Protein AF-0000000083530376 (afdb_homodimer)

Secondary structure (DSSP, 8-state):
----------TTSSPPEEPPPSB-GGG-B-S-HHHHHHHHHHHHHHTT-EEEEEETTEEEEEES-TTTT--EEEEEEEEEETTTTEEEEEEEEEES-HHHHHHHHHHHHHH---/----------TTSSPPEEPPPSB-GGG-BSS-HHHHHHHHHHHHHHTT-EEEEEETTEEEEEES-TTTT--EEEEEEEEEETTTTEEEEEEEEEES-HHHHHHHHHHHHHH---

Sequence (228 aa):
RSNLSGEKDENRDGKPRSLRFTWSMKTTSSMEPNEMMKEIGKVLDANNCEHEGRERYMLFCMHGDPTKDNLVQWEMEVCKLPRLSLNGVRFKRISGTSIAFKNIASKIANELKLRSNLSGEKDENRDGKPRSLRFTWSMKTTSSMEPNEMMKEIGKVLDANNCEHEGRERYMLFCMHGDPTKDNLVQWEMEVCKLPRLSLNGVRFKRISGTSIAFKNIASKIANELKL

Nearest PDB structures (foldseek):
  3ose-assembly1_A  TM=8.953E-01  e=1.964E-14  Homo sapiens
  6c9d-assembly2_B  TM=8.284E-01  e=8.108E-14  Homo sapiens
  6c9d-assembly1_A  TM=8.089E-01  e=1.464E-13  Homo sapiens
  1ul7-assembly1_A  TM=8.564E-01  e=3.766E-13  Mus musculus
  8bik-assembly2_D  TM=7.189E-01  e=4.818E-05  Homo sapiens

Structure (mmCIF, N/CA/C/O backbone):
data_AF-0000000083530376-model_v1
#
loop_
_entity.id
_entity.type
_entity.pdbx_description
1 polymer 'non-specific serine/threonine protein kinase'
#
loop_
_atom_site.group_PDB
_atom_site.id
_atom_site.type_symbol
_atom_site.label_atom_id
_atom_site.label_alt_id
_atom_site.label_comp_id
_atom_site.label_asym_id
_atom_site.label_entity_id
_atom_site.label_seq_id
_atom_site.pdbx_PDB_ins_code
_atom_site.Cartn_x
_atom_site.Cartn_y
_atom_site.Cartn_z
_atom_site.occupancy
_atom_site.B_iso_or_equiv
_atom_site.auth_seq_id
_atom_site.auth_comp_id
_atom_site.auth_asym_id
_atom_site.auth_atom_id
_atom_site.pdbx_PDB_model_num
ATOM 1 N N . ARG A 1 1 ? -4.965 23.062 -26.203 1 22.59 1 ARG A N 1
ATOM 2 C CA . ARG A 1 1 ? -5.551 23.281 -24.891 1 22.59 1 ARG A CA 1
ATOM 3 C C . ARG A 1 1 ? -5.902 21.953 -24.219 1 22.59 1 ARG A C 1
ATOM 5 O O . ARG A 1 1 ? -7.008 21.438 -24.391 1 22.59 1 ARG A O 1
ATOM 12 N N . SER A 1 2 ? -5.125 20.891 -24.297 1 29.95 2 SER A N 1
ATOM 13 C CA . SER A 1 2 ? -5.215 19.438 -24.234 1 29.95 2 SER A CA 1
ATOM 14 C C . SER A 1 2 ? -5.66 18.969 -22.859 1 29.95 2 SER A C 1
ATOM 16 O O . SER A 1 2 ? -5.102 19.391 -21.844 1 29.95 2 SER A O 1
ATOM 18 N N . ASN A 1 3 ? -6.992 18.609 -22.656 1 29.73 3 ASN A N 1
ATOM 19 C CA . ASN A 1 3 ? -7.914 18.188 -21.609 1 29.73 3 ASN A CA 1
ATOM 20 C C . ASN A 1 3 ? -7.391 16.969 -20.859 1 29.73 3 ASN A C 1
ATOM 22 O O . ASN A 1 3 ? -7.543 15.836 -21.328 1 29.73 3 ASN A O 1
ATOM 26 N N . LEU A 1 4 ? -6.133 16.875 -20.609 1 33 4 LEU A N 1
ATOM 27 C CA . LEU A 1 4 ? -5.625 15.719 -19.875 1 33 4 LEU A CA 1
ATOM 28 C C . LEU A 1 4 ? -6.523 15.391 -18.688 1 33 4 LEU A C 1
ATOM 30 O O . LEU A 1 4 ? -6.633 16.188 -17.75 1 33 4 LEU A O 1
ATOM 34 N N . SER A 1 5 ? -7.812 14.844 -18.938 1 34.16 5 SER A N 1
ATOM 35 C CA . SER A 1 5 ? -8.969 14.359 -18.188 1 34.16 5 SER A CA 1
ATOM 36 C C . SER A 1 5 ? -8.531 13.453 -17.031 1 34.16 5 SER A C 1
ATOM 38 O O . SER A 1 5 ? -8.203 12.281 -17.25 1 34.16 5 SER A O 1
ATOM 40 N N . GLY A 1 6 ? -7.562 13.773 -16.297 1 35.75 6 GLY A N 1
ATOM 41 C CA . GLY A 1 6 ? -7.273 12.984 -15.117 1 35.75 6 GLY A CA 1
ATOM 42 C C . GLY A 1 6 ? -8.523 12.523 -14.391 1 35.75 6 GLY A C 1
ATOM 43 O O . GLY A 1 6 ? -9.57 13.172 -14.484 1 35.75 6 GLY A O 1
ATOM 44 N N . GLU A 1 7 ? -8.805 11.188 -14.203 1 37.44 7 GLU A N 1
ATOM 45 C CA . GLU A 1 7 ? -9.922 10.602 -13.461 1 37.44 7 GLU A CA 1
ATOM 46 C C . GLU A 1 7 ? -10.328 11.484 -12.289 1 37.44 7 GLU A C 1
ATOM 48 O O . GLU A 1 7 ? -9.578 11.625 -11.32 1 37.44 7 GLU A O 1
ATOM 53 N N . LYS A 1 8 ? -10.875 12.617 -12.469 1 41.56 8 LYS A N 1
ATOM 54 C CA . LYS A 1 8 ? -11.648 13.367 -11.492 1 41.56 8 LYS A CA 1
ATOM 55 C C . LYS A 1 8 ? -12.445 12.43 -10.586 1 41.56 8 LYS A C 1
ATOM 57 O O . LYS A 1 8 ? -13.359 11.742 -11.039 1 41.56 8 LYS A O 1
ATOM 62 N N . ASP A 1 9 ? -11.805 11.734 -9.586 1 44.25 9 ASP A N 1
ATOM 63 C CA . ASP A 1 9 ? -12.602 11.078 -8.547 1 44.25 9 ASP A CA 1
ATOM 64 C C . ASP A 1 9 ? -13.836 11.891 -8.203 1 44.25 9 ASP A C 1
ATOM 66 O O . ASP A 1 9 ? -13.734 12.984 -7.629 1 44.25 9 ASP A O 1
ATOM 70 N N . GLU A 1 10 ? -14.773 12.023 -9.008 1 46.72 10 GLU A N 1
ATOM 71 C CA . GLU A 1 10 ? -16.141 12.516 -8.875 1 46.72 10 GLU A CA 1
ATOM 72 C C . GLU A 1 10 ? -16.703 12.234 -7.488 1 46.72 10 GLU A C 1
ATOM 74 O O . GLU A 1 10 ? -17.906 12.344 -7.27 1 46.72 10 GLU A O 1
ATOM 79 N N . ASN A 1 11 ? -16.031 11.539 -6.523 1 49.66 11 ASN A N 1
ATOM 80 C CA . ASN A 1 11 ? -16.828 11.078 -5.387 1 49.66 11 ASN A CA 1
ATOM 81 C C . ASN A 1 11 ? -17.219 12.242 -4.473 1 49.66 11 ASN A C 1
ATOM 83 O O . ASN A 1 11 ? -16.625 12.422 -3.406 1 49.66 11 ASN A O 1
ATOM 87 N N . ARG A 1 12 ? -17.609 13.438 -4.945 1 54.81 12 ARG A N 1
ATOM 88 C CA . ARG A 1 12 ? -18.062 14.547 -4.105 1 54.81 12 ARG A CA 1
ATOM 89 C C . ARG A 1 12 ? -18.953 14.047 -2.971 1 54.81 12 ARG A C 1
ATOM 91 O O . ARG A 1 12 ? -18.781 14.469 -1.823 1 54.81 12 ARG A O 1
ATOM 98 N N . ASP A 1 13 ? -20.031 13.398 -3.303 1 61.62 13 ASP A N 1
ATOM 99 C CA . ASP A 1 13 ? -21.094 13.156 -2.322 1 61.62 13 ASP A CA 1
ATOM 100 C C . ASP A 1 13 ? -21.016 11.734 -1.773 1 61.62 13 ASP A C 1
ATOM 102 O O . ASP A 1 13 ? -21.938 11.273 -1.094 1 61.62 13 ASP A O 1
ATOM 106 N N . GLY A 1 14 ? -19.938 10.961 -2.145 1 74.75 14 GLY A N 1
ATOM 107 C CA . GLY A 1 14 ? -20.031 9.516 -2.027 1 74.75 14 GLY A CA 1
ATOM 108 C C . GLY A 1 14 ? -19.062 8.945 -1.011 1 74.75 14 GLY A C 1
ATOM 109 O O . GLY A 1 14 ? -18.703 9.609 -0.037 1 74.75 14 GLY A O 1
ATOM 110 N N . LYS A 1 15 ? -18.797 7.59 -1.089 1 91.25 15 LYS A N 1
ATOM 111 C CA . LYS A 1 15 ? -17.969 6.664 -0.33 1 91.25 15 LYS A CA 1
ATOM 112 C C . LYS A 1 15 ? -16.484 7 -0.494 1 91.25 15 LYS A C 1
ATOM 114 O O . LYS A 1 15 ? -16.094 7.633 -1.475 1 91.25 15 LYS A O 1
ATOM 119 N N . PRO A 1 16 ? -15.781 6.809 0.635 1 95.5 16 PRO A N 1
ATOM 120 C CA . PRO A 1 16 ? -14.336 7.004 0.489 1 95.5 16 PRO A CA 1
ATOM 121 C C . PRO A 1 16 ? -13.758 6.254 -0.707 1 95.5 16 PRO A C 1
ATOM 123 O O . PRO A 1 16 ? -14.234 5.172 -1.053 1 95.5 16 PRO A O 1
ATOM 126 N N . ARG A 1 17 ? -12.805 6.855 -1.275 1 92.56 17 ARG A N 1
ATOM 127 C CA . ARG A 1 17 ? -12.086 6.188 -2.355 1 92.56 17 ARG A CA 1
ATOM 128 C C . ARG A 1 17 ? -11.523 4.844 -1.897 1 92.56 17 ARG A C 1
ATOM 130 O O . ARG A 1 17 ? -11.031 4.723 -0.776 1 92.56 17 ARG A O 1
ATOM 137 N N . SER A 1 18 ? -11.672 3.842 -2.758 1 90.31 18 SER A N 1
ATOM 138 C CA . SER A 1 18 ? -11.102 2.525 -2.49 1 90.31 18 SER A CA 1
ATOM 139 C C . SER A 1 18 ? -9.68 2.42 -3.025 1 90.31 18 SER A C 1
ATOM 141 O O . SER A 1 18 ? -9.43 2.707 -4.195 1 90.31 18 SER A O 1
ATOM 143 N N . LEU A 1 19 ? -8.82 2.08 -2.172 1 81.75 19 LEU A N 1
ATOM 144 C CA . LEU A 1 19 ? -7.422 1.934 -2.568 1 81.75 19 LEU A CA 1
ATOM 145 C C . LEU A 1 19 ? -7.109 0.487 -2.936 1 81.75 19 LEU A C 1
ATOM 147 O O . LEU A 1 19 ? -7.367 -0.427 -2.148 1 81.75 19 LEU A O 1
ATOM 151 N N . ARG A 1 20 ? -6.559 0.406 -4.105 1 70.94 20 ARG A N 1
ATOM 152 C CA . ARG A 1 20 ? -6.086 -0.894 -4.574 1 70.94 20 ARG A CA 1
ATOM 153 C C . ARG A 1 20 ? -4.66 -1.158 -4.105 1 70.94 20 ARG A C 1
ATOM 155 O O . ARG A 1 20 ? -3.828 -0.247 -4.082 1 70.94 20 ARG A O 1
ATOM 162 N N . PHE A 1 21 ? -4.5 -2.33 -3.473 1 64.12 21 PHE A N 1
ATOM 163 C CA . PHE A 1 21 ? -3.168 -2.682 -3 1 64.12 21 PHE A CA 1
ATOM 164 C C . PHE A 1 21 ? -2.371 -3.377 -4.098 1 64.12 21 PHE A C 1
ATOM 166 O O . PHE A 1 21 ? -2.928 -4.141 -4.887 1 64.12 21 PHE A O 1
ATOM 173 N N . THR A 1 22 ? -1.123 -2.904 -4.273 1 63.84 22 THR A N 1
ATOM 174 C CA . THR A 1 22 ? -0.215 -3.508 -5.242 1 63.84 22 THR A CA 1
ATOM 175 C C . THR A 1 22 ? 0.365 -4.812 -4.699 1 63.84 22 THR A C 1
ATOM 177 O O . THR A 1 22 ? 0.917 -5.613 -5.457 1 63.84 22 THR A O 1
ATOM 180 N N . TRP A 1 23 ? 0.434 -4.996 -3.332 1 63.06 23 TRP A N 1
ATOM 181 C CA . TRP A 1 23 ? 0.905 -6.207 -2.666 1 63.06 23 TRP A CA 1
ATOM 182 C C . TRP A 1 23 ? -0.029 -6.598 -1.526 1 63.06 23 TRP A C 1
ATOM 184 O O . TRP A 1 23 ? -0.878 -5.809 -1.109 1 63.06 23 TRP A O 1
ATOM 194 N N . SER A 1 24 ? -0.043 -7.922 -1.246 1 64.5 24 SER A N 1
ATOM 195 C CA . SER A 1 24 ? -0.854 -8.406 -0.135 1 64.5 24 SER A CA 1
ATOM 196 C C . SER A 1 24 ? -0.106 -8.289 1.188 1 64.5 24 SER A C 1
ATOM 198 O O . SER A 1 24 ? 1.067 -8.656 1.28 1 64.5 24 SER A O 1
ATOM 200 N N . MET A 1 25 ? -0.743 -7.637 2.109 1 67.81 25 MET A N 1
ATOM 201 C CA . MET A 1 25 ? -0.178 -7.562 3.455 1 67.81 25 MET A CA 1
ATOM 202 C C . MET A 1 25 ? 0.052 -8.961 4.023 1 67.81 25 MET A C 1
ATOM 204 O O . MET A 1 25 ? 0.873 -9.141 4.926 1 67.81 25 MET A O 1
ATOM 208 N N . LYS A 1 26 ? -0.587 -9.906 3.354 1 72.38 26 LYS A N 1
ATOM 209 C CA . LYS A 1 26 ? -0.486 -11.273 3.848 1 72.38 26 LYS A CA 1
ATOM 210 C C . LYS A 1 26 ? 0.896 -11.859 3.568 1 72.38 26 LYS A C 1
ATOM 212 O O . LYS A 1 26 ? 1.283 -12.867 4.168 1 72.38 26 LYS A O 1
ATOM 217 N N . THR A 1 27 ? 1.656 -11.109 2.842 1 83.75 27 THR A N 1
ATOM 218 C CA . THR A 1 27 ? 2.912 -11.719 2.416 1 83.75 27 THR A CA 1
ATOM 219 C C . THR A 1 27 ? 4.102 -10.867 2.85 1 83.75 27 THR A C 1
ATOM 221 O O . THR A 1 27 ? 5.031 -10.648 2.072 1 83.75 27 THR A O 1
ATOM 224 N N . THR A 1 28 ? 4.055 -10.336 4.055 1 86.19 28 THR A N 1
ATOM 225 C CA . THR A 1 28 ? 5.203 -9.617 4.602 1 86.19 28 THR A CA 1
ATOM 226 C C . THR A 1 28 ? 6.074 -10.547 5.441 1 86.19 28 THR A C 1
ATOM 228 O O . THR A 1 28 ? 5.594 -11.57 5.945 1 86.19 28 THR A O 1
ATOM 231 N N . SER A 1 29 ? 7.352 -10.281 5.508 1 92.62 29 SER A N 1
ATOM 232 C CA . SER A 1 29 ? 8.281 -11.156 6.219 1 92.62 29 SER A CA 1
ATOM 233 C C . SER A 1 29 ? 9.586 -10.438 6.527 1 92.62 29 SER A C 1
ATOM 235 O O . SER A 1 29 ? 10.023 -9.578 5.766 1 92.62 29 SER A O 1
ATOM 237 N N . SER A 1 30 ? 10.133 -10.797 7.637 1 94.44 30 SER A N 1
ATOM 238 C CA . SER A 1 30 ? 11.484 -10.336 7.941 1 94.44 30 SER A CA 1
ATOM 239 C C . SER A 1 30 ? 12.531 -11.258 7.312 1 94.44 30 SER A C 1
ATOM 241 O O . SER A 1 30 ? 13.734 -10.992 7.41 1 94.44 30 SER A O 1
ATOM 243 N N . MET A 1 31 ? 12.055 -12.242 6.648 1 95.31 31 MET A N 1
ATOM 244 C CA . MET A 1 31 ? 12.945 -13.203 6.012 1 95.31 31 MET A CA 1
ATOM 245 C C . MET A 1 31 ? 13.844 -12.523 4.98 1 95.31 31 MET A C 1
ATOM 247 O O . MET A 1 31 ? 13.422 -11.57 4.324 1 95.31 31 MET A O 1
ATOM 251 N N . GLU A 1 32 ? 15.078 -13.133 4.812 1 96.38 32 GLU A N 1
ATOM 252 C CA . GLU A 1 32 ? 15.984 -12.641 3.777 1 96.38 32 GLU A CA 1
ATOM 253 C C . GLU A 1 32 ? 15.391 -12.844 2.385 1 96.38 32 GLU A C 1
ATOM 255 O O . GLU A 1 32 ? 14.805 -13.891 2.1 1 96.38 32 GLU A O 1
ATOM 260 N N . PRO A 1 33 ? 15.57 -11.875 1.468 1 96.62 33 PRO A N 1
ATOM 261 C CA . PRO A 1 33 ? 14.938 -11.922 0.146 1 96.62 33 PRO A CA 1
ATOM 262 C C . PRO A 1 33 ? 15.266 -13.211 -0.615 1 96.62 33 PRO A C 1
ATOM 264 O O . PRO A 1 33 ? 14.391 -13.789 -1.26 1 96.62 33 PRO A O 1
ATOM 267 N N . ASN A 1 34 ? 16.484 -13.633 -0.455 1 96.81 34 ASN A N 1
ATOM 268 C CA . ASN A 1 34 ? 16.844 -14.852 -1.167 1 96.81 34 ASN A CA 1
ATOM 269 C C . ASN A 1 34 ? 16.078 -16.062 -0.616 1 96.81 34 ASN A C 1
ATOM 271 O O . ASN A 1 34 ? 15.703 -16.953 -1.371 1 96.81 34 ASN A O 1
ATOM 275 N N . GLU A 1 35 ? 15.961 -16.047 0.655 1 97 35 GLU A N 1
ATOM 276 C CA . GLU A 1 35 ? 15.203 -17.125 1.273 1 97 35 GLU A CA 1
ATOM 277 C C . GLU A 1 35 ? 13.727 -17.062 0.878 1 97 35 GLU A C 1
ATOM 279 O O . GLU A 1 35 ? 13.086 -18.094 0.66 1 97 35 GLU A O 1
ATOM 284 N N . MET A 1 36 ? 13.219 -15.859 0.733 1 97.38 36 MET A N 1
ATOM 285 C CA . MET A 1 36 ? 11.836 -15.688 0.301 1 97.38 36 MET A CA 1
ATOM 286 C C . MET A 1 36 ? 11.641 -16.203 -1.121 1 97.38 36 MET A C 1
ATOM 288 O O . MET A 1 36 ? 10.633 -16.859 -1.415 1 97.38 36 MET A O 1
ATOM 292 N N . MET A 1 37 ? 12.633 -15.898 -1.913 1 97.5 37 MET A N 1
ATOM 293 C CA . MET A 1 37 ? 12.547 -16.344 -3.299 1 97.5 37 MET A CA 1
ATOM 294 C C . MET A 1 37 ? 12.5 -17.875 -3.375 1 97.5 37 MET A C 1
ATOM 296 O O . MET A 1 37 ? 11.75 -18.438 -4.18 1 97.5 37 MET A O 1
ATOM 300 N N . LYS A 1 38 ? 13.289 -18.531 -2.486 1 97.5 38 LYS A N 1
ATOM 301 C CA . LYS A 1 38 ? 13.297 -19.984 -2.441 1 97.5 38 LYS A CA 1
ATOM 302 C C . LYS A 1 38 ? 11.938 -20.531 -1.993 1 97.5 38 LYS A C 1
ATOM 304 O O . LYS A 1 38 ? 11.414 -21.469 -2.592 1 97.5 38 LYS A O 1
ATOM 309 N N . GLU A 1 39 ? 11.438 -19.859 -0.958 1 97.25 39 GLU A N 1
ATOM 310 C CA . GLU A 1 39 ? 10.141 -20.281 -0.445 1 97.25 39 GLU A CA 1
ATOM 311 C C . GLU A 1 39 ? 9.047 -20.109 -1.494 1 97.25 39 GLU A C 1
ATOM 313 O O . GLU A 1 39 ? 8.172 -20.969 -1.646 1 97.25 39 GLU A O 1
ATOM 318 N N . ILE A 1 40 ? 9.102 -19.031 -2.232 1 97.69 40 ILE A N 1
ATOM 319 C CA . ILE A 1 40 ? 8.133 -18.75 -3.285 1 97.69 40 ILE A CA 1
ATOM 320 C C . ILE A 1 40 ? 8.203 -19.844 -4.352 1 97.69 40 ILE A C 1
ATOM 322 O O . ILE A 1 40 ? 7.18 -20.375 -4.785 1 97.69 40 ILE A O 1
ATOM 326 N N . GLY A 1 41 ? 9.43 -20.141 -4.746 1 98.12 41 GLY A N 1
ATOM 327 C CA . GLY A 1 41 ? 9.602 -21.203 -5.723 1 98.12 41 GLY A CA 1
ATOM 328 C C . GLY A 1 41 ? 8.992 -22.516 -5.285 1 98.12 41 GLY A C 1
ATOM 329 O O . GLY A 1 41 ? 8.344 -23.203 -6.086 1 98.12 41 GLY A O 1
ATOM 330 N N . LYS A 1 42 ? 9.172 -22.859 -4.031 1 98.19 42 LYS A N 1
ATOM 331 C CA . LYS A 1 42 ? 8.633 -24.109 -3.5 1 98.19 42 LYS A CA 1
ATOM 332 C C . LYS A 1 42 ? 7.109 -24.125 -3.58 1 98.19 42 LYS A C 1
ATOM 334 O O . LYS A 1 42 ? 6.512 -25.125 -3.984 1 98.19 42 LYS A O 1
ATOM 339 N N . VAL A 1 43 ? 6.508 -23.031 -3.201 1 98.19 43 VAL A N 1
ATOM 340 C CA . VAL A 1 43 ? 5.051 -22.953 -3.162 1 98.19 43 VAL A CA 1
ATOM 341 C C . VAL A 1 43 ? 4.496 -22.984 -4.586 1 98.19 43 VAL A C 1
ATOM 343 O O . VAL A 1 43 ? 3.479 -23.625 -4.848 1 98.19 43 VAL A O 1
ATOM 346 N N . LEU A 1 44 ? 5.184 -22.281 -5.48 1 98.31 44 LEU A N 1
ATOM 347 C CA . LEU A 1 44 ? 4.758 -22.297 -6.875 1 98.31 44 LEU A CA 1
ATOM 348 C C . LEU A 1 44 ? 4.832 -23.703 -7.453 1 98.31 44 LEU A C 1
ATOM 350 O O . LEU A 1 44 ? 3.895 -24.156 -8.109 1 98.31 44 LEU A O 1
ATOM 354 N N . ASP A 1 45 ? 5.93 -24.438 -7.168 1 98.38 45 ASP A N 1
ATOM 355 C CA . ASP A 1 45 ? 6.094 -25.812 -7.621 1 98.38 45 ASP A CA 1
ATOM 356 C C . ASP A 1 45 ? 5 -26.719 -7.059 1 98.38 45 ASP A C 1
ATOM 358 O O . ASP A 1 45 ? 4.41 -27.516 -7.785 1 98.38 45 ASP A O 1
ATOM 362 N N . ALA A 1 46 ? 4.68 -26.531 -5.836 1 98.12 46 ALA A N 1
ATOM 363 C CA . ALA A 1 46 ? 3.686 -27.375 -5.16 1 98.12 46 ALA A CA 1
ATOM 364 C C . ALA A 1 46 ? 2.289 -27.125 -5.723 1 98.12 46 ALA A C 1
ATOM 366 O O . ALA A 1 46 ? 1.392 -27.953 -5.559 1 98.12 46 ALA A O 1
ATOM 367 N N . ASN A 1 47 ? 2.105 -25.938 -6.402 1 97.5 47 ASN A N 1
ATOM 368 C CA . ASN A 1 47 ? 0.8 -25.609 -6.961 1 97.5 47 ASN A CA 1
ATOM 369 C C . ASN A 1 47 ? 0.802 -25.703 -8.484 1 97.5 47 ASN A C 1
ATOM 371 O O . ASN A 1 47 ? -0.068 -25.141 -9.148 1 97.5 47 ASN A O 1
ATOM 375 N N . ASN A 1 48 ? 1.771 -26.344 -9.039 1 96.88 48 ASN A N 1
ATOM 376 C CA . ASN A 1 48 ? 1.876 -26.625 -10.469 1 96.88 48 ASN A CA 1
ATOM 377 C C . ASN A 1 48 ? 1.89 -25.328 -11.289 1 96.88 48 ASN A C 1
ATOM 379 O O . ASN A 1 48 ? 1.251 -25.25 -12.344 1 96.88 48 ASN A O 1
ATOM 383 N N . CYS A 1 49 ? 2.547 -24.344 -10.703 1 97.88 49 CYS A N 1
ATOM 384 C CA . CYS A 1 49 ? 2.756 -23.109 -11.461 1 97.88 49 CYS A CA 1
ATOM 385 C C . CYS A 1 49 ? 4.113 -23.125 -12.148 1 97.88 49 CYS A C 1
ATOM 387 O O . CYS A 1 49 ? 5.125 -23.453 -11.539 1 97.88 49 CYS A O 1
ATOM 389 N N . GLU A 1 50 ? 4.105 -22.812 -13.453 1 97.56 50 GLU A N 1
ATOM 390 C CA . GLU A 1 50 ? 5.375 -22.547 -14.125 1 97.56 50 GLU A CA 1
ATOM 391 C C . GLU A 1 50 ? 5.945 -21.188 -13.734 1 97.56 50 GLU A C 1
ATOM 393 O O . GLU A 1 50 ? 5.199 -20.219 -13.57 1 97.56 50 GLU A O 1
ATOM 398 N N . HIS A 1 51 ? 7.207 -21.172 -13.453 1 98.44 51 HIS A N 1
ATOM 399 C CA . HIS A 1 51 ? 7.793 -19.891 -13.094 1 98.44 51 HIS A CA 1
ATOM 400 C C . HIS A 1 51 ? 9.211 -19.766 -13.633 1 98.44 51 HIS A C 1
ATOM 402 O O . HIS A 1 51 ? 9.922 -20.766 -13.766 1 98.44 51 HIS 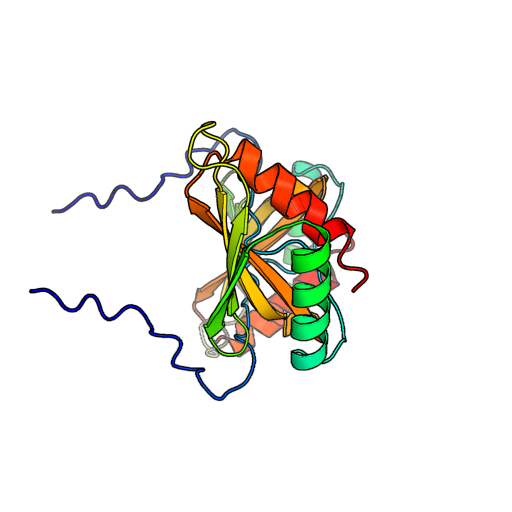A O 1
ATOM 408 N N . GLU A 1 52 ? 9.461 -18.531 -14.047 1 97.5 52 GLU A N 1
ATOM 409 C CA . GLU A 1 52 ? 10.781 -18.172 -14.57 1 97.5 52 GLU A CA 1
ATOM 410 C C . GLU A 1 52 ? 11.281 -16.859 -13.969 1 97.5 52 GLU A C 1
ATOM 412 O O . GLU A 1 52 ? 10.508 -15.922 -13.789 1 97.5 52 GLU A O 1
ATOM 417 N N . GLY A 1 53 ? 12.586 -16.844 -13.648 1 95.5 53 GLY A N 1
ATOM 418 C CA . GLY A 1 53 ? 13.188 -15.609 -13.148 1 95.5 53 GLY A CA 1
ATOM 419 C C . GLY A 1 53 ? 13.297 -14.531 -14.203 1 95.5 53 GLY A C 1
ATOM 420 O O . GLY A 1 53 ? 13.883 -14.742 -15.266 1 95.5 53 GLY A O 1
ATOM 421 N N . ARG A 1 54 ? 12.789 -13.422 -13.984 1 91.44 54 ARG A N 1
ATOM 422 C CA . ARG A 1 54 ? 12.922 -12.266 -14.867 1 91.44 54 ARG A CA 1
ATOM 423 C C . ARG A 1 54 ? 13.984 -11.305 -14.359 1 91.44 54 ARG A C 1
ATOM 425 O O . ARG A 1 54 ? 14.781 -10.781 -15.141 1 91.44 54 ARG A O 1
ATOM 432 N N . GLU A 1 55 ? 13.969 -11.008 -13.078 1 93.69 55 GLU A N 1
ATOM 433 C CA . GLU A 1 55 ? 14.969 -10.266 -12.328 1 93.69 55 GLU A CA 1
ATOM 434 C C . GLU A 1 55 ? 15.328 -10.977 -11.023 1 93.69 55 GLU A C 1
ATOM 436 O O . GLU A 1 55 ? 14.695 -11.969 -10.664 1 93.69 55 GLU A O 1
ATOM 441 N N . ARG A 1 56 ? 16.359 -10.516 -10.453 1 95.5 56 ARG A N 1
ATOM 442 C CA . ARG A 1 56 ? 16.875 -11.211 -9.281 1 95.5 56 ARG A CA 1
ATOM 443 C C . ARG A 1 56 ? 15.75 -11.531 -8.297 1 95.5 56 ARG A C 1
ATOM 445 O O . ARG A 1 56 ? 15.711 -12.625 -7.734 1 95.5 56 ARG A O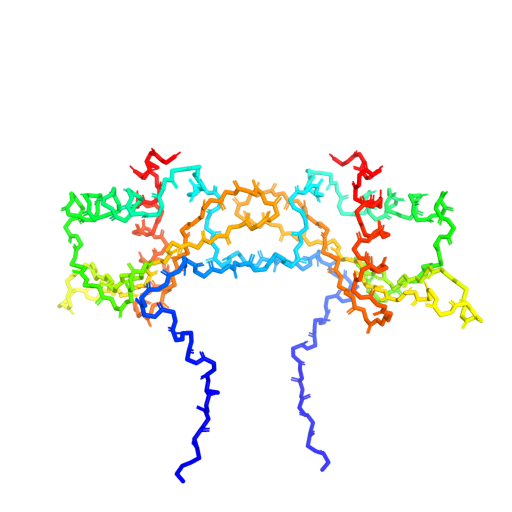 1
ATOM 452 N N . TYR A 1 57 ? 14.82 -10.664 -8.078 1 97.25 57 TYR A N 1
ATOM 453 C CA . TYR A 1 57 ? 13.781 -10.883 -7.07 1 97.25 57 TYR A CA 1
ATOM 454 C C . TYR A 1 57 ? 12.398 -10.859 -7.707 1 97.25 57 TYR A C 1
ATOM 456 O O . TYR A 1 57 ? 11.406 -10.562 -7.039 1 97.25 57 TYR A O 1
ATOM 464 N N . MET A 1 58 ? 12.328 -11.164 -9.016 1 97.12 58 MET A N 1
ATOM 465 C CA . MET A 1 58 ? 11.047 -11.18 -9.719 1 97.12 58 MET A CA 1
ATOM 466 C C . MET A 1 58 ? 10.906 -12.445 -10.562 1 97.12 58 MET A C 1
ATOM 468 O O . MET A 1 58 ? 11.812 -12.789 -11.328 1 97.12 58 MET A O 1
ATOM 472 N N . LEU A 1 59 ? 9.758 -13.039 -10.445 1 98.19 59 LEU A N 1
ATOM 473 C CA . LEU A 1 59 ? 9.414 -14.234 -11.203 1 98.19 59 LEU A CA 1
ATOM 474 C C . LEU A 1 59 ? 8.242 -13.969 -12.141 1 98.19 59 LEU A C 1
ATOM 476 O O . LEU A 1 59 ? 7.324 -13.219 -11.797 1 98.19 59 LEU A O 1
ATOM 480 N N . PHE A 1 60 ? 8.352 -14.492 -13.32 1 98.31 60 PHE A N 1
ATOM 481 C CA . PHE A 1 60 ? 7.207 -14.625 -14.211 1 98.31 60 PHE A CA 1
ATOM 482 C C . PHE A 1 60 ? 6.535 -15.984 -14.031 1 98.31 60 PHE A C 1
ATOM 484 O O . PHE A 1 60 ? 7.188 -17.031 -14.133 1 98.31 60 PHE A O 1
ATOM 491 N N . CYS A 1 61 ? 5.219 -15.953 -13.719 1 98.56 61 CYS A N 1
ATOM 492 C CA . CYS A 1 61 ? 4.516 -17.172 -13.336 1 98.56 61 CYS A CA 1
ATOM 493 C C . CYS A 1 61 ? 3.342 -17.438 -14.266 1 98.56 61 CYS A C 1
ATOM 495 O O . CYS A 1 61 ? 2.758 -16.516 -14.828 1 98.56 61 CYS A O 1
ATOM 497 N N . MET A 1 62 ? 3.029 -18.672 -14.422 1 97.62 62 MET A N 1
ATOM 498 C CA . MET A 1 62 ? 1.908 -19.109 -15.242 1 97.62 62 MET A CA 1
ATOM 499 C C . MET A 1 62 ? 1.188 -20.297 -14.602 1 97.62 62 MET A C 1
ATOM 501 O O . MET A 1 62 ? 1.83 -21.203 -14.07 1 97.62 62 MET A O 1
ATOM 505 N N . HIS A 1 63 ? -0.059 -20.203 -14.672 1 97.56 63 HIS A N 1
ATOM 506 C CA . HIS A 1 63 ? -0.889 -21.297 -14.188 1 97.56 63 HIS A CA 1
ATOM 507 C C . HIS A 1 63 ? -2.119 -21.484 -15.07 1 97.56 63 HIS A C 1
ATOM 509 O O . HIS A 1 63 ? -2.727 -20.516 -15.516 1 97.56 63 HIS A O 1
ATOM 515 N N . GLY A 1 64 ? -2.514 -22.672 -15.219 1 93.5 64 GLY A N 1
ATOM 516 C CA . GLY A 1 64 ? -3.73 -22.984 -15.953 1 93.5 64 GLY A CA 1
ATOM 517 C C . GLY A 1 64 ? -3.467 -23.609 -17.312 1 93.5 64 GLY A C 1
ATOM 518 O O . GLY A 1 64 ? -2.318 -23.906 -17.656 1 93.5 64 GLY A O 1
ATOM 519 N N . ASP A 1 65 ? -4.602 -24.016 -18.016 1 86.88 65 ASP A N 1
ATOM 520 C CA . ASP A 1 65 ? -4.586 -24.672 -19.312 1 86.88 65 ASP A CA 1
ATOM 521 C C . ASP A 1 65 ? -4.953 -23.703 -20.422 1 86.88 65 ASP A C 1
ATOM 523 O O . ASP A 1 65 ? -6.082 -23.203 -20.484 1 86.88 65 ASP A O 1
ATOM 527 N N . PRO A 1 66 ? -3.996 -23.406 -21.312 1 82.19 66 PRO A N 1
ATOM 528 C CA . PRO A 1 66 ? -4.273 -22.453 -22.406 1 82.19 66 PRO A CA 1
ATOM 529 C C . PRO A 1 66 ? -5.48 -22.859 -23.234 1 82.19 66 PRO A C 1
ATOM 531 O O . PRO A 1 66 ? -6.125 -22 -23.859 1 82.19 66 PRO A O 1
ATOM 534 N N . THR A 1 67 ? -5.832 -24.172 -23.25 1 85.56 67 THR A N 1
ATOM 535 C CA . THR A 1 67 ? -6.934 -24.672 -24.062 1 85.56 67 THR A CA 1
ATOM 536 C C . THR A 1 67 ? -8.273 -24.453 -23.359 1 85.56 67 THR A C 1
ATOM 538 O O . THR A 1 67 ? -9.328 -24.547 -23.984 1 85.56 67 THR A O 1
ATOM 541 N N . LYS A 1 68 ? -8.406 -24.203 -22 1 82.31 68 LYS A N 1
ATOM 542 C CA . LYS A 1 68 ? -9.617 -24.109 -21.203 1 82.31 68 LYS A CA 1
ATOM 543 C C . LYS A 1 68 ? -9.906 -22.656 -20.797 1 82.31 68 LYS A C 1
ATOM 545 O O . LYS A 1 68 ? -10.883 -22.391 -20.094 1 82.31 68 LYS A O 1
ATOM 550 N N . ASP A 1 69 ? -9.312 -21.766 -21.359 1 81.75 69 ASP A N 1
ATOM 551 C CA . ASP A 1 69 ? -9.5 -20.328 -21.094 1 81.75 69 ASP A CA 1
ATOM 552 C C . ASP A 1 69 ? -9.266 -20.016 -19.625 1 81.75 69 ASP A C 1
ATOM 554 O O . ASP A 1 69 ? -10.023 -19.234 -19.031 1 81.75 69 ASP A O 1
ATOM 558 N N . ASN A 1 70 ? -8.438 -20.672 -18.875 1 89 70 ASN A N 1
ATOM 559 C CA . ASN A 1 70 ? -8.172 -20.406 -17.469 1 89 70 ASN A CA 1
ATOM 560 C C . ASN A 1 70 ? -6.699 -20.078 -17.234 1 89 70 ASN A C 1
ATOM 562 O O . ASN A 1 70 ? -6.227 -20.109 -16.094 1 89 70 ASN A O 1
ATOM 566 N N . LEU A 1 71 ? -6.074 -19.797 -18.375 1 94.81 71 LEU A N 1
ATOM 567 C CA . LEU A 1 71 ? -4.656 -19.453 -18.25 1 94.81 71 LEU A CA 1
ATOM 568 C C . LEU A 1 71 ? -4.477 -18.078 -17.625 1 94.81 71 LEU A C 1
ATOM 570 O O . LEU A 1 71 ? -5.141 -17.125 -18.031 1 94.81 71 LEU A O 1
ATOM 574 N N . VAL A 1 72 ? -3.615 -18.125 -16.594 1 96.62 72 VAL A N 1
ATOM 575 C CA . VAL A 1 72 ? -3.266 -16.844 -15.984 1 96.62 72 VAL A CA 1
ATOM 576 C C . VAL A 1 72 ? -1.748 -16.688 -15.953 1 96.62 72 VAL A C 1
ATOM 578 O O . VAL A 1 72 ? -1.024 -17.641 -15.641 1 96.62 72 VAL A O 1
ATOM 581 N N . GLN A 1 73 ? -1.326 -15.461 -16.344 1 97.56 73 GLN A N 1
ATOM 582 C CA . GLN A 1 73 ? 0.075 -15.07 -16.234 1 97.56 73 GLN A CA 1
ATOM 583 C C . GLN A 1 73 ? 0.237 -13.891 -15.273 1 97.56 73 GLN A C 1
ATOM 585 O O . GLN A 1 73 ? -0.582 -12.969 -15.266 1 97.56 73 GLN A O 1
ATOM 590 N N . TRP A 1 74 ? 1.239 -13.961 -14.336 1 96.44 74 TRP A N 1
ATOM 591 C CA . TRP A 1 74 ? 1.464 -12.867 -13.406 1 96.44 74 TRP A CA 1
ATOM 592 C C . TRP A 1 74 ? 2.934 -12.781 -13.008 1 96.44 74 TRP A C 1
ATOM 594 O O . TRP A 1 74 ? 3.723 -13.672 -13.336 1 96.44 74 TRP A O 1
ATOM 604 N N . GLU A 1 75 ? 3.24 -11.719 -12.383 1 96.5 75 GLU A N 1
ATOM 605 C CA . GLU A 1 75 ? 4.566 -11.492 -11.82 1 96.5 75 GLU A CA 1
ATOM 606 C C . GLU A 1 75 ? 4.523 -11.492 -10.289 1 96.5 75 GLU A C 1
ATOM 608 O O . GLU A 1 75 ? 3.574 -10.984 -9.695 1 96.5 75 GLU A O 1
ATOM 613 N N . MET A 1 76 ? 5.527 -12.109 -9.734 1 96.31 76 MET A N 1
ATOM 614 C CA . MET A 1 76 ? 5.781 -12 -8.297 1 96.31 76 MET A CA 1
ATOM 615 C C . MET A 1 76 ? 7.125 -11.336 -8.031 1 96.31 76 MET A C 1
ATOM 617 O O . MET A 1 76 ? 8.141 -11.711 -8.625 1 96.31 76 MET A O 1
ATOM 621 N N . GLU A 1 77 ? 7.07 -10.359 -7.137 1 94.88 77 GLU A N 1
ATOM 622 C CA . GLU A 1 77 ? 8.297 -9.617 -6.855 1 94.88 77 GLU A CA 1
ATOM 623 C C . GLU A 1 77 ? 8.484 -9.422 -5.352 1 94.88 77 GLU A C 1
ATOM 625 O O . GLU A 1 77 ? 7.578 -8.961 -4.66 1 94.88 77 GLU A O 1
ATOM 630 N N . VAL A 1 78 ? 9.625 -9.844 -4.871 1 96 78 VAL A N 1
ATOM 631 C CA . VAL A 1 78 ? 10 -9.523 -3.496 1 96 78 VAL A CA 1
ATOM 632 C C . VAL A 1 78 ? 10.484 -8.078 -3.42 1 96 78 VAL A C 1
ATOM 634 O O . VAL A 1 78 ? 11.367 -7.672 -4.184 1 96 78 VAL A O 1
ATOM 637 N N . CYS A 1 79 ? 9.867 -7.336 -2.594 1 93.38 79 CYS A N 1
ATOM 638 C CA . CYS A 1 79 ? 10.195 -5.926 -2.426 1 93.38 79 CYS A CA 1
ATOM 639 C C . CYS A 1 79 ? 10.484 -5.602 -0.966 1 93.38 79 CYS A C 1
ATOM 641 O O . CYS A 1 79 ? 10.055 -6.324 -0.067 1 93.38 79 CYS A O 1
ATOM 643 N N . LYS A 1 80 ? 11.266 -4.531 -0.797 1 92.25 80 LYS A N 1
ATOM 644 C CA . LYS A 1 80 ? 11.461 -3.973 0.537 1 92.25 80 LYS A CA 1
ATOM 645 C C . LYS A 1 80 ? 10.344 -2.998 0.895 1 92.25 80 LYS A C 1
ATOM 647 O O . LYS A 1 80 ? 9.898 -2.217 0.051 1 92.25 80 LYS A O 1
ATOM 652 N N . LEU A 1 81 ? 9.898 -3.16 2.143 1 84.12 81 LEU A N 1
ATOM 653 C CA . LEU A 1 81 ? 8.945 -2.209 2.711 1 84.12 81 LEU A CA 1
ATOM 654 C C . LEU A 1 81 ? 9.609 -1.372 3.803 1 84.12 81 LEU A C 1
ATOM 656 O O . LEU A 1 81 ? 9.5 -1.697 4.988 1 84.12 81 LEU A O 1
ATOM 660 N N . PRO A 1 82 ? 10.25 -0.254 3.404 1 80.75 82 PRO A N 1
ATOM 661 C CA . PRO A 1 82 ? 11.109 0.469 4.34 1 80.75 82 PRO A CA 1
ATOM 662 C C . PRO A 1 82 ? 10.359 0.958 5.578 1 80.75 82 PRO A C 1
ATOM 664 O O . PRO A 1 82 ? 10.906 0.934 6.684 1 80.75 82 PRO A O 1
ATOM 667 N N . ARG A 1 83 ? 9.172 1.292 5.406 1 70.62 83 ARG A N 1
ATOM 668 C CA . ARG A 1 83 ? 8.422 1.844 6.531 1 70.62 83 ARG A CA 1
ATOM 669 C C . ARG A 1 83 ? 8.109 0.765 7.562 1 70.62 83 ARG A C 1
ATOM 671 O O . ARG A 1 83 ? 7.957 1.059 8.75 1 70.62 83 ARG A O 1
ATOM 678 N N . LEU A 1 84 ? 8.008 -0.423 7.188 1 72.81 84 LEU A N 1
ATOM 679 C CA . LEU A 1 84 ? 7.672 -1.535 8.07 1 72.81 84 LEU A CA 1
ATOM 680 C C . LEU A 1 84 ? 8.922 -2.322 8.453 1 72.81 84 LEU A C 1
ATOM 682 O O . LEU A 1 84 ? 8.859 -3.215 9.305 1 72.81 84 LEU A O 1
ATOM 686 N N . SER A 1 85 ? 9.969 -1.953 7.848 1 81.75 85 SER A N 1
ATOM 687 C CA . SER A 1 85 ? 11.188 -2.73 8 1 81.75 85 SER A CA 1
ATOM 688 C C . SER A 1 85 ? 10.961 -4.199 7.672 1 81.75 85 SER A C 1
ATOM 690 O O . SER A 1 85 ? 11.414 -5.086 8.398 1 81.75 85 SER A O 1
ATOM 692 N N . LEU A 1 86 ? 10.188 -4.457 6.734 1 88.31 86 LEU A N 1
ATOM 693 C CA . LEU A 1 86 ? 9.836 -5.801 6.285 1 88.31 86 LEU A CA 1
ATOM 694 C C . LEU A 1 86 ? 10.016 -5.934 4.777 1 88.31 86 LEU A C 1
ATOM 696 O O . LEU A 1 86 ? 10.242 -4.938 4.082 1 88.31 86 LEU A O 1
ATOM 700 N N . ASN A 1 87 ? 10.062 -7.199 4.332 1 92.25 87 ASN A N 1
ATOM 701 C CA . ASN A 1 87 ? 9.906 -7.523 2.918 1 92.25 87 ASN A CA 1
ATOM 702 C C . ASN A 1 87 ? 8.469 -7.922 2.59 1 92.25 87 ASN A C 1
ATOM 704 O O . ASN A 1 87 ? 7.742 -8.398 3.459 1 92.25 87 ASN A O 1
ATOM 708 N N . GLY A 1 88 ? 8.094 -7.633 1.359 1 92.19 88 GLY A N 1
ATOM 709 C CA . GLY A 1 88 ? 6.801 -8.062 0.858 1 92.19 88 GLY A CA 1
ATOM 710 C C . GLY A 1 88 ? 6.875 -8.703 -0.514 1 92.19 88 GLY A C 1
ATOM 711 O O . GLY A 1 88 ? 7.945 -8.758 -1.122 1 92.19 88 GLY A O 1
ATOM 712 N N . VAL A 1 89 ? 5.828 -9.289 -0.854 1 93.75 89 VAL A N 1
ATOM 713 C CA . VAL A 1 89 ? 5.73 -9.875 -2.186 1 93.75 89 VAL A CA 1
ATOM 714 C C . VAL A 1 89 ? 4.637 -9.164 -2.982 1 93.75 89 VAL A C 1
ATOM 716 O O . VAL A 1 89 ? 3.488 -9.086 -2.539 1 93.75 89 VAL A O 1
ATOM 719 N N . ARG A 1 90 ? 4.957 -8.617 -4.113 1 91.25 90 ARG A N 1
ATOM 720 C CA . ARG A 1 90 ? 4.012 -7.992 -5.035 1 91.25 90 ARG A CA 1
ATOM 721 C C . ARG A 1 90 ? 3.541 -8.984 -6.09 1 91.25 90 ARG A C 1
ATOM 723 O O . ARG A 1 90 ? 4.344 -9.742 -6.645 1 91.25 90 ARG A O 1
ATOM 730 N N . PHE A 1 91 ? 2.227 -9.078 -6.246 1 92.44 91 PHE A N 1
ATOM 731 C CA . PHE A 1 91 ? 1.604 -9.836 -7.324 1 92.44 91 PHE A CA 1
ATOM 732 C C . PHE A 1 91 ? 1.072 -8.906 -8.406 1 92.44 91 PHE A C 1
ATOM 734 O O . PHE A 1 91 ? 0.311 -7.98 -8.117 1 92.44 91 PHE A O 1
ATOM 741 N N . LYS A 1 92 ? 1.489 -9.117 -9.664 1 91.44 92 LYS A N 1
ATOM 742 C CA . LYS A 1 92 ? 0.997 -8.305 -10.773 1 91.44 92 LYS A CA 1
ATOM 743 C C . LYS A 1 92 ? 0.474 -9.18 -11.906 1 91.44 92 LYS A C 1
ATOM 745 O O . LYS A 1 92 ? 1.241 -9.906 -12.547 1 91.44 92 LYS A O 1
ATOM 750 N N . ARG A 1 93 ? -0.796 -8.992 -12.148 1 93.5 93 ARG A N 1
ATOM 751 C CA . ARG A 1 93 ? -1.414 -9.742 -13.242 1 93.5 93 ARG A CA 1
ATOM 752 C C . ARG A 1 93 ? -0.888 -9.273 -14.594 1 93.5 93 ARG A C 1
ATOM 754 O O . ARG A 1 93 ? -0.817 -8.07 -14.852 1 93.5 93 ARG A O 1
ATOM 761 N N . ILE A 1 94 ? -0.532 -10.195 -15.406 1 96 94 ILE A N 1
ATOM 762 C CA . ILE A 1 94 ? -0.08 -9.883 -16.766 1 96 94 ILE A CA 1
ATOM 763 C C . ILE A 1 94 ? -1.169 -10.25 -17.766 1 96 94 ILE A C 1
ATOM 765 O O . ILE A 1 94 ? -1.517 -9.445 -18.641 1 96 94 ILE A O 1
ATOM 769 N N . SER A 1 95 ? -1.797 -11.484 -17.609 1 95.19 95 SER A N 1
ATOM 770 C CA . SER A 1 95 ? -2.857 -11.938 -18.5 1 95.19 95 SER A CA 1
ATOM 771 C C . SER A 1 95 ? -3.779 -12.93 -17.797 1 95.19 95 SER A C 1
ATOM 773 O O . SER A 1 95 ? -3.473 -13.406 -16.703 1 95.19 95 SER A O 1
ATOM 775 N N . GLY A 1 96 ? -4.992 -13.18 -18.438 1 94.81 96 GLY A N 1
ATOM 776 C CA . GLY A 1 96 ? -6.031 -14 -17.828 1 94.81 96 GLY A CA 1
ATOM 777 C C . GLY A 1 96 ? -7.102 -13.18 -17.125 1 94.81 96 GLY A C 1
ATOM 778 O O . GLY A 1 96 ? -6.969 -11.961 -16.984 1 94.81 96 GLY A O 1
ATOM 779 N N . THR A 1 97 ? -8.086 -13.922 -16.734 1 93 97 THR A N 1
ATOM 780 C CA . THR A 1 97 ? -9.188 -13.211 -16.094 1 93 97 THR A CA 1
ATOM 781 C C . THR A 1 97 ? -8.789 -12.766 -14.688 1 93 97 THR A C 1
ATOM 783 O O . THR A 1 97 ? -8 -13.43 -14.016 1 93 97 THR A O 1
ATOM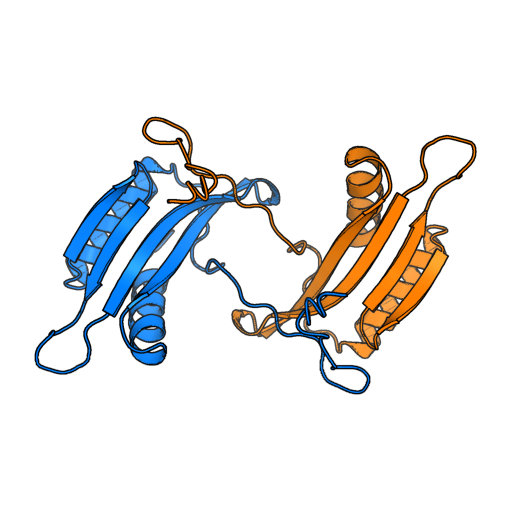 786 N N . SER A 1 98 ? -9.391 -11.602 -14.234 1 90.75 98 SER A N 1
ATOM 787 C CA . SER A 1 98 ? -9.117 -11.078 -12.898 1 90.75 98 SER A CA 1
ATOM 788 C C . SER A 1 98 ? -9.477 -12.102 -11.82 1 90.75 98 SER A C 1
ATOM 790 O O . SER A 1 98 ? -8.766 -12.234 -10.828 1 90.75 98 SER A O 1
ATOM 792 N N . ILE A 1 99 ? -10.57 -12.734 -12.102 1 90.25 99 ILE A N 1
ATOM 793 C CA . ILE A 1 99 ? -11.055 -13.695 -11.109 1 90.25 99 ILE A CA 1
ATOM 794 C C . ILE A 1 99 ? -10.062 -14.859 -10.992 1 90.25 99 ILE A C 1
ATOM 796 O O . ILE A 1 99 ? -9.711 -15.266 -9.883 1 90.25 99 ILE A O 1
ATOM 800 N N . ALA A 1 100 ? -9.625 -15.367 -12.141 1 91.81 100 ALA A N 1
ATOM 801 C CA . ALA A 1 100 ? -8.656 -16.453 -12.117 1 91.81 100 ALA A CA 1
ATOM 802 C C . ALA A 1 100 ? 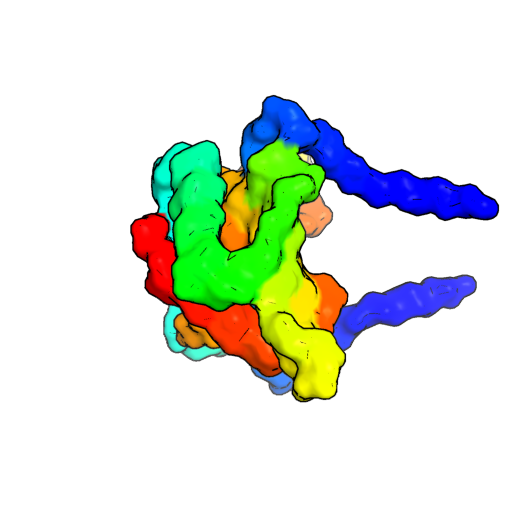-7.355 -16.016 -11.453 1 91.81 100 ALA A C 1
ATOM 804 O O . ALA A 1 100 ? -6.781 -16.766 -10.648 1 91.81 100 ALA A O 1
ATOM 805 N N . PHE A 1 101 ? -6.93 -14.836 -11.688 1 92.38 101 PHE A N 1
ATOM 806 C CA . PHE A 1 101 ? -5.727 -14.297 -11.062 1 92.38 101 PHE A CA 1
ATOM 807 C C . PHE A 1 101 ? -5.895 -14.195 -9.555 1 92.38 101 PHE A C 1
ATOM 809 O O . PHE A 1 101 ? -5.027 -14.641 -8.797 1 92.38 101 PHE A O 1
ATOM 816 N N . LYS A 1 102 ? -6.926 -13.609 -9.141 1 88.62 102 LYS A N 1
ATOM 817 C CA . LYS A 1 102 ? -7.168 -13.438 -7.711 1 88.62 102 LYS A CA 1
ATOM 818 C C . LYS A 1 102 ? -7.156 -14.781 -6.992 1 88.62 102 LYS A C 1
ATOM 820 O O . LYS A 1 102 ? -6.605 -14.898 -5.895 1 88.62 102 LYS A O 1
ATOM 825 N N . ASN A 1 103 ? -7.758 -15.781 -7.641 1 90.88 103 ASN A N 1
ATOM 826 C CA . ASN A 1 103 ? -7.848 -17.094 -7.027 1 90.88 103 ASN A CA 1
ATOM 827 C C . ASN A 1 103 ? -6.469 -17.719 -6.836 1 90.88 103 ASN A C 1
ATOM 829 O O . ASN A 1 103 ? -6.141 -18.188 -5.746 1 90.88 103 ASN A O 1
ATOM 833 N N . ILE A 1 104 ? -5.734 -17.703 -7.883 1 93.69 104 ILE A N 1
ATOM 834 C CA . ILE A 1 104 ? -4.43 -18.344 -7.785 1 93.69 104 ILE A CA 1
ATOM 835 C C . ILE A 1 104 ? -3.5 -17.5 -6.918 1 93.69 104 ILE A C 1
ATOM 837 O O . ILE A 1 104 ? -2.715 -18.047 -6.133 1 93.69 104 ILE A O 1
ATOM 841 N N . ALA A 1 105 ? -3.572 -16.188 -7.027 1 92.19 105 ALA A N 1
ATOM 842 C CA . ALA A 1 105 ? -2.764 -15.305 -6.191 1 92.19 105 ALA A CA 1
ATOM 843 C C . ALA A 1 105 ? -3.09 -15.492 -4.715 1 92.19 105 ALA A C 1
ATOM 845 O O . ALA A 1 105 ? -2.188 -15.555 -3.875 1 92.19 105 ALA A O 1
ATOM 846 N N . SER A 1 106 ? -4.344 -15.617 -4.355 1 89.5 106 SER A N 1
ATOM 847 C CA . SER A 1 106 ? -4.762 -15.828 -2.973 1 89.5 106 SER A CA 1
ATOM 848 C C . SER A 1 106 ? -4.277 -17.172 -2.451 1 89.5 106 SER A C 1
ATOM 850 O O . SER A 1 106 ? -3.82 -17.281 -1.312 1 89.5 106 SER A O 1
ATOM 852 N N . LYS A 1 107 ? -4.352 -18.125 -3.271 1 93.25 107 LYS A N 1
ATOM 853 C CA . LYS A 1 107 ? -3.883 -19.453 -2.873 1 93.25 107 LYS A CA 1
ATOM 854 C C . LYS A 1 107 ? -2.389 -19.438 -2.568 1 93.25 107 LYS A C 1
ATOM 856 O O . LYS A 1 107 ? -1.958 -19.922 -1.519 1 93.25 107 LYS A O 1
ATOM 861 N N . ILE A 1 108 ? -1.619 -18.828 -3.451 1 94.75 108 ILE A N 1
ATOM 862 C CA . ILE A 1 108 ? -0.172 -18.75 -3.279 1 94.75 108 ILE A CA 1
ATOM 863 C C . ILE A 1 108 ? 0.156 -17.953 -2.02 1 94.75 108 ILE A C 1
ATOM 865 O O . ILE A 1 108 ? 0.97 -18.375 -1.199 1 94.75 108 ILE A O 1
ATOM 869 N N . ALA A 1 109 ? -0.481 -16.906 -1.822 1 92.62 109 ALA A N 1
ATOM 870 C CA . ALA A 1 109 ? -0.233 -16.047 -0.664 1 92.62 109 ALA A CA 1
ATOM 871 C C . ALA A 1 109 ? -0.525 -16.797 0.638 1 92.62 109 ALA A C 1
ATOM 873 O O . ALA A 1 109 ? 0.244 -16.703 1.598 1 92.62 109 ALA A O 1
ATOM 874 N N . ASN A 1 110 ? -1.571 -17.5 0.665 1 90.62 110 ASN A N 1
ATOM 875 C CA . ASN A 1 110 ? -1.981 -18.219 1.858 1 90.62 110 ASN A CA 1
ATOM 876 C C . ASN A 1 110 ? -0.99 -19.328 2.207 1 90.62 110 ASN A C 1
ATOM 878 O O . ASN A 1 110 ? -0.777 -19.625 3.383 1 90.62 110 ASN A O 1
ATOM 882 N N . GLU A 1 111 ? -0.448 -19.781 1.22 1 94.31 111 GLU A N 1
ATOM 883 C CA . GLU A 1 111 ? 0.439 -20.906 1.446 1 94.31 111 GLU A CA 1
ATOM 884 C C . GLU A 1 111 ? 1.872 -20.453 1.7 1 94.31 111 GLU A C 1
ATOM 886 O O . GLU A 1 111 ? 2.709 -21.234 2.152 1 94.31 111 GLU A O 1
ATOM 891 N N . LEU A 1 112 ? 2.061 -19.109 1.423 1 92 112 LEU A N 1
ATOM 892 C CA . LEU A 1 112 ? 3.377 -18.562 1.738 1 92 112 LEU A CA 1
ATOM 893 C C . LEU A 1 112 ? 3.523 -18.328 3.238 1 92 112 LEU A C 1
ATOM 895 O O . LEU A 1 112 ? 2.709 -17.625 3.844 1 92 112 LEU A O 1
ATOM 899 N N . LYS A 1 113 ? 3.832 -19.219 4.043 1 83.56 113 LYS A N 1
ATOM 900 C CA . LYS A 1 113 ? 4.07 -19.094 5.477 1 83.56 113 LYS A CA 1
ATOM 901 C C . LYS A 1 113 ? 5.254 -18.172 5.766 1 83.56 113 LYS A C 1
ATOM 903 O O . LYS A 1 113 ? 6.242 -18.609 6.367 1 83.56 113 LYS A O 1
ATOM 908 N N . LEU A 1 114 ? 5.086 -16.938 5.395 1 82 114 LEU A N 1
ATOM 909 C CA . LEU A 1 114 ? 6.207 -16.016 5.551 1 82 114 LEU A CA 1
ATOM 910 C C . LEU A 1 114 ? 6.133 -15.297 6.895 1 82 114 LEU A C 1
ATOM 912 O O . LEU A 1 114 ? 5.055 -15.18 7.48 1 82 114 LEU A O 1
ATOM 916 N N . ARG B 1 1 ? 9.852 7.082 -33.531 1 22.22 1 ARG B N 1
ATOM 917 C CA . ARG B 1 1 ? 10.211 5.805 -32.938 1 22.22 1 ARG B CA 1
ATOM 918 C C . ARG B 1 1 ? 10.492 5.957 -31.453 1 22.22 1 ARG B C 1
ATOM 920 O O . ARG B 1 1 ? 11.625 6.207 -31.047 1 22.22 1 ARG B O 1
ATOM 927 N N . SER B 1 2 ? 9.789 6.719 -30.641 1 29.88 2 SER B N 1
ATOM 928 C CA . SER B 1 2 ? 9.883 7.512 -29.422 1 29.88 2 SER B CA 1
ATOM 929 C C . SER B 1 2 ? 10.07 6.625 -28.203 1 29.88 2 SER B C 1
ATOM 931 O O . SER B 1 2 ? 9.312 5.672 -28 1 29.88 2 SER B O 1
ATOM 933 N N . ASN B 1 3 ? 11.352 6.43 -27.641 1 29.89 3 ASN B N 1
ATOM 934 C CA . ASN B 1 3 ? 12.078 5.668 -26.641 1 29.89 3 ASN B CA 1
ATOM 935 C C . ASN B 1 3 ? 11.469 5.848 -25.25 1 29.89 3 ASN B C 1
ATOM 937 O O . ASN B 1 3 ? 11.758 6.828 -24.562 1 29.89 3 ASN B O 1
ATOM 941 N N . LEU B 1 4 ? 10.18 5.926 -25.078 1 33.28 4 LEU B N 1
ATOM 942 C CA . LEU B 1 4 ? 9.594 6.117 -23.75 1 33.28 4 LEU B CA 1
ATOM 943 C C . LEU B 1 4 ? 10.266 5.223 -22.719 1 33.28 4 LEU B C 1
ATOM 945 O O . LEU B 1 4 ? 10.164 3.996 -22.797 1 33.28 4 LEU B O 1
ATOM 949 N N . SER B 1 5 ? 11.609 5.52 -22.344 1 34.06 5 SER B N 1
ATOM 950 C CA . SER B 1 5 ? 12.625 5.023 -21.438 1 34.06 5 SER B CA 1
ATOM 951 C C . SER B 1 5 ? 12.039 4.738 -20.062 1 34.06 5 SER B C 1
ATOM 953 O O . SER B 1 5 ? 11.75 5.664 -19.297 1 34.06 5 SER B O 1
ATOM 955 N N . GLY B 1 6 ? 10.953 4.066 -19.938 1 35.91 6 GLY B N 1
ATOM 956 C CA . GLY B 1 6 ? 10.445 3.686 -18.625 1 35.91 6 GLY B CA 1
ATOM 957 C C . GLY B 1 6 ? 11.547 3.357 -17.625 1 35.91 6 GLY B C 1
ATOM 958 O O . GLY B 1 6 ? 12.68 3.078 -18.016 1 35.91 6 GLY B O 1
ATOM 959 N N . GLU B 1 7 ? 11.516 3.895 -16.312 1 39.31 7 GLU B N 1
ATOM 960 C CA . GLU B 1 7 ? 12.445 3.607 -15.227 1 39.31 7 GLU B CA 1
ATOM 961 C C . GLU B 1 7 ? 12.969 2.178 -15.312 1 39.31 7 GLU B C 1
ATOM 963 O O . GLU B 1 7 ? 12.195 1.222 -15.203 1 39.31 7 GLU B O 1
ATOM 968 N N . LYS B 1 8 ? 13.781 1.838 -16.141 1 40.94 8 LYS B N 1
ATOM 969 C CA . LYS B 1 8 ? 14.625 0.646 -16.203 1 40.94 8 LYS B CA 1
ATOM 970 C C . LYS B 1 8 ? 15.062 0.209 -14.812 1 40.94 8 LYS B C 1
ATOM 972 O O . LYS B 1 8 ? 15.828 0.916 -14.148 1 40.94 8 LYS B O 1
ATOM 977 N N . ASP B 1 9 ? 14.172 -0.377 -13.977 1 44.28 9 ASP B N 1
ATOM 978 C CA . ASP B 1 9 ? 14.625 -1.022 -12.742 1 44.28 9 ASP B CA 1
ATOM 979 C C . ASP B 1 9 ? 15.922 -1.794 -12.977 1 44.28 9 ASP B C 1
ATOM 981 O O . ASP B 1 9 ? 15.922 -2.834 -13.633 1 44.28 9 ASP B O 1
ATOM 985 N N . GLU B 1 10 ? 16.938 -1.19 -13.336 1 46.69 10 GLU B N 1
ATOM 986 C CA . GLU B 1 10 ? 18.344 -1.6 -13.398 1 46.69 10 GLU B CA 1
ATOM 987 C C . GLU B 1 10 ? 18.656 -2.629 -12.32 1 46.69 10 GLU B C 1
ATOM 989 O O . GLU B 1 10 ? 19.828 -2.951 -12.094 1 46.69 10 GLU B O 1
ATOM 994 N N . ASN B 1 11 ? 17.797 -2.982 -11.289 1 49.62 11 ASN B N 1
ATOM 995 C CA . ASN B 1 11 ? 18.359 -3.691 -10.148 1 49.62 11 ASN B CA 1
ATOM 996 C C . ASN B 1 11 ? 18.688 -5.137 -10.5 1 49.62 11 ASN B C 1
ATOM 998 O O . ASN B 1 11 ? 18.016 -6.062 -10.055 1 49.62 11 ASN B O 1
ATOM 1002 N N . ARG B 1 12 ? 19.219 -5.5 -11.664 1 55.22 12 ARG B N 1
ATOM 1003 C CA . ARG B 1 12 ? 19.609 -6.863 -12.016 1 55.22 12 ARG B CA 1
ATOM 1004 C C . ARG B 1 12 ? 20.359 -7.535 -10.867 1 55.22 12 ARG B C 1
ATOM 1006 O O . ARG B 1 12 ? 20.094 -8.695 -10.555 1 55.22 12 ARG B O 1
ATOM 1013 N N . ASP B 1 13 ? 21.406 -6.934 -10.43 1 61.75 13 ASP B N 1
ATOM 1014 C CA . ASP B 1 13 ? 22.328 -7.645 -9.555 1 61.75 13 ASP B CA 1
ATOM 1015 C C . ASP B 1 13 ? 22.125 -7.238 -8.094 1 61.75 13 ASP B C 1
ATOM 1017 O O . ASP B 1 13 ? 22.953 -7.57 -7.234 1 61.75 13 ASP B O 1
ATOM 1021 N N . GLY B 1 14 ? 21.094 -6.395 -7.789 1 74.75 14 GLY B N 1
ATOM 1022 C CA . GLY B 1 14 ? 21.078 -5.637 -6.547 1 74.75 14 GLY B CA 1
ATOM 1023 C C . GLY B 1 14 ? 19.953 -6.055 -5.605 1 74.75 14 GLY B C 1
ATOM 1024 O O . GLY B 1 14 ? 19.531 -7.207 -5.621 1 74.75 14 GLY B O 1
ATOM 1025 N N . LYS B 1 15 ? 19.641 -5.195 -4.598 1 91.38 15 LYS B N 1
ATOM 1026 C CA . LYS B 1 15 ? 18.672 -5.199 -3.508 1 91.38 15 LYS B CA 1
ATOM 1027 C C . LYS B 1 15 ? 17.234 -5.18 -4.043 1 91.38 15 LYS B C 1
ATOM 1029 O O . LYS B 1 15 ? 17 -4.758 -5.18 1 91.38 15 LYS B O 1
ATOM 1034 N N . PRO B 1 16 ? 16.406 -5.938 -3.309 1 95.5 16 PRO B N 1
ATOM 1035 C CA . PRO B 1 16 ? 15 -5.848 -3.723 1 95.5 16 PRO B CA 1
ATOM 1036 C C . PRO B 1 16 ? 14.523 -4.406 -3.898 1 95.5 16 PRO B C 1
ATOM 1038 O O . PRO B 1 16 ? 14.977 -3.512 -3.178 1 95.5 16 PRO B O 1
ATOM 1041 N N . ARG B 1 17 ? 13.688 -4.246 -4.828 1 92.62 17 ARG B N 1
ATOM 1042 C CA . ARG B 1 17 ? 13.062 -2.939 -5.016 1 92.62 17 ARG B CA 1
ATOM 1043 C C . ARG B 1 17 ? 12.375 -2.473 -3.74 1 92.62 17 ARG B C 1
ATOM 1045 O O . ARG B 1 17 ? 11.742 -3.268 -3.043 1 92.62 17 ARG B O 1
ATOM 1052 N N . SER B 1 18 ? 12.562 -1.189 -3.42 1 90.38 18 SER B N 1
ATOM 1053 C CA . SER B 1 18 ? 11.883 -0.583 -2.279 1 90.38 18 SER B CA 1
ATOM 1054 C C . SER B 1 18 ? 10.523 -0.017 -2.682 1 90.38 18 SER B C 1
ATOM 1056 O O . SER B 1 18 ? 10.43 0.759 -3.635 1 90.38 18 SER B O 1
ATOM 1058 N N . LEU B 1 19 ? 9.555 -0.461 -2.012 1 81.62 19 LEU B N 1
ATOM 1059 C CA . LEU B 1 19 ? 8.211 0.018 -2.295 1 81.62 19 LEU B CA 1
ATOM 1060 C C . LEU B 1 19 ? 7.84 1.18 -1.377 1 81.62 19 LEU B C 1
ATOM 1062 O O . LEU B 1 19 ? 7.938 1.064 -0.153 1 81.62 19 LEU B O 1
ATOM 1066 N N . ARG B 1 20 ? 7.422 2.223 -2.061 1 71 20 ARG B N 1
ATOM 1067 C CA . ARG B 1 20 ? 6.914 3.387 -1.341 1 71 20 ARG B CA 1
ATOM 1068 C C . ARG B 1 20 ? 5.418 3.262 -1.079 1 71 20 ARG B C 1
ATOM 1070 O O . ARG B 1 20 ? 4.672 2.771 -1.931 1 71 20 ARG B O 1
ATOM 1077 N N . PHE B 1 21 ? 5.074 3.449 0.219 1 64.06 21 PHE B N 1
ATOM 1078 C CA . PHE B 1 21 ? 3.664 3.355 0.571 1 64.06 21 PHE B CA 1
ATOM 1079 C C . PHE B 1 21 ? 2.965 4.695 0.373 1 64.06 21 PHE B C 1
ATOM 1081 O O . PHE B 1 21 ? 3.562 5.75 0.593 1 64.06 21 PHE B O 1
ATOM 1088 N N . THR B 1 22 ? 1.779 4.633 -0.267 1 64.44 22 THR B N 1
ATOM 1089 C CA . THR B 1 22 ? 0.957 5.82 -0.467 1 64.44 22 THR B CA 1
ATOM 1090 C C . THR B 1 22 ? 0.241 6.207 0.825 1 64.44 22 THR B C 1
ATOM 1092 O O . THR B 1 22 ? -0.256 7.324 0.955 1 64.44 22 THR B O 1
ATOM 1095 N N . TRP B 1 23 ? -0.02 5.207 1.779 1 62.78 23 TRP B N 1
ATOM 1096 C CA . TRP B 1 23 ? -0.647 5.426 3.078 1 62.78 23 TRP B CA 1
ATOM 1097 C C . TRP B 1 23 ? 0.141 4.734 4.188 1 62.78 23 TRP B C 1
ATOM 1099 O O . TRP B 1 23 ? 0.975 3.869 3.916 1 62.78 23 TRP B O 1
ATOM 1109 N N . SER B 1 24 ? 0.048 5.352 5.402 1 64.56 24 SER B N 1
ATOM 1110 C CA . SER B 1 24 ? 0.708 4.742 6.555 1 64.56 24 SER B CA 1
ATOM 1111 C C . SER B 1 24 ? -0.151 3.643 7.164 1 64.56 24 SER B C 1
ATOM 1113 O O . SER B 1 24 ? -1.351 3.828 7.379 1 64.56 24 SER B O 1
ATOM 1115 N 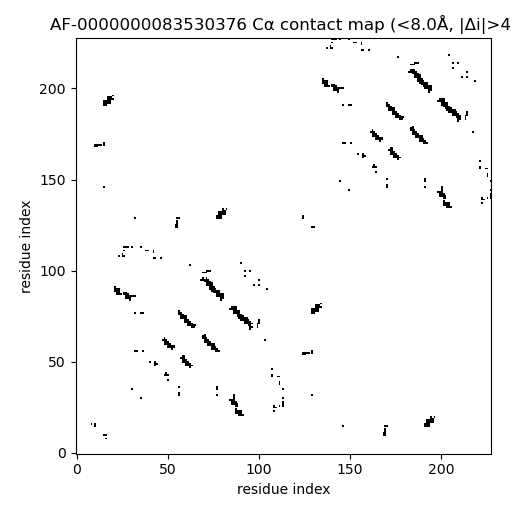N . MET B 1 25 ? 0.433 2.498 7.285 1 67.44 25 MET B N 1
ATOM 1116 C CA . MET B 1 25 ? -0.251 1.396 7.953 1 67.44 25 MET B CA 1
ATOM 1117 C C . MET B 1 25 ? -0.637 1.782 9.375 1 67.44 25 MET B C 1
ATOM 1119 O O . MET B 1 25 ? -1.556 1.198 9.953 1 67.44 25 MET B O 1
ATOM 1123 N N . LYS B 1 26 ? 0.004 2.846 9.828 1 72.44 26 LYS B N 1
ATOM 1124 C CA . LYS B 1 26 ? -0.247 3.271 11.203 1 72.44 26 LYS B CA 1
ATOM 1125 C C . LYS B 1 26 ? -1.625 3.914 11.336 1 72.44 26 LYS B C 1
ATOM 1127 O O . LYS B 1 26 ? -2.143 4.059 12.445 1 72.44 26 LYS B O 1
ATOM 1132 N N . THR B 1 27 ? -2.24 4.098 10.219 1 83.75 27 THR B N 1
ATOM 1133 C CA . THR B 1 27 ? -3.475 4.871 10.297 1 83.75 27 THR B CA 1
ATOM 1134 C C . THR B 1 27 ? -4.648 4.082 9.727 1 83.75 27 THR B C 1
ATOM 1136 O O . THR B 1 27 ? -5.453 4.625 8.969 1 83.75 27 THR B O 1
ATOM 1139 N N . THR B 1 28 ? -4.73 2.797 10.016 1 86.19 28 THR B N 1
ATOM 1140 C CA . THR B 1 28 ? -5.887 2.002 9.617 1 86.19 28 THR B CA 1
ATOM 1141 C C . THR B 1 28 ? -6.91 1.935 10.75 1 86.19 28 THR B C 1
ATOM 1143 O O . THR B 1 28 ? -6.559 2.1 11.922 1 86.19 28 THR B O 1
ATOM 1146 N N . SER B 1 29 ? -8.18 1.802 10.414 1 92.75 29 SER B N 1
ATOM 1147 C CA . SER B 1 29 ? -9.234 1.809 11.414 1 92.75 29 SER B CA 1
ATOM 1148 C C . SER B 1 29 ? -10.523 1.212 10.867 1 92.75 29 SER B C 1
ATOM 1150 O O . SER B 1 29 ? -10.812 1.33 9.672 1 92.75 29 SER B O 1
ATOM 1152 N N . SER B 1 30 ? -11.219 0.562 11.734 1 94.5 30 SER B N 1
ATOM 1153 C CA . SER B 1 30 ? -12.57 0.128 11.383 1 94.5 30 SER B CA 1
ATOM 1154 C C . SER B 1 30 ? -13.586 1.24 11.609 1 94.5 30 SER B C 1
ATOM 1156 O O . SER B 1 30 ? -14.766 1.078 11.312 1 94.5 30 SER B O 1
ATOM 1158 N N . MET B 1 31 ? -13.094 2.352 12.07 1 95.38 31 MET B N 1
ATOM 1159 C CA . MET B 1 31 ? -13.961 3.492 12.352 1 95.38 31 MET B CA 1
ATOM 1160 C C . MET B 1 31 ? -14.68 3.959 11.086 1 95.38 31 MET B C 1
ATOM 1162 O O . MET B 1 31 ? -14.117 3.889 9.992 1 95.38 31 MET B O 1
ATOM 1166 N N . GLU B 1 32 ? -15.914 4.535 11.328 1 96.38 32 GLU B N 1
ATOM 1167 C CA . GLU B 1 32 ? -16.656 5.121 10.211 1 96.38 32 GLU B CA 1
ATOM 1168 C C . GLU B 1 32 ? -15.906 6.32 9.633 1 96.38 32 GLU B C 1
ATOM 1170 O O . GLU B 1 32 ? -15.359 7.137 10.375 1 96.38 32 GLU B O 1
ATOM 1175 N N . PRO B 1 33 ? -15.914 6.48 8.289 1 96.56 33 PRO B N 1
ATOM 1176 C CA . PRO B 1 33 ? -15.133 7.527 7.629 1 96.56 33 PRO B CA 1
ATOM 1177 C C . PRO B 1 33 ? -15.445 8.922 8.164 1 96.56 33 PRO B C 1
ATOM 1179 O O . PRO B 1 33 ? -14.539 9.734 8.359 1 96.56 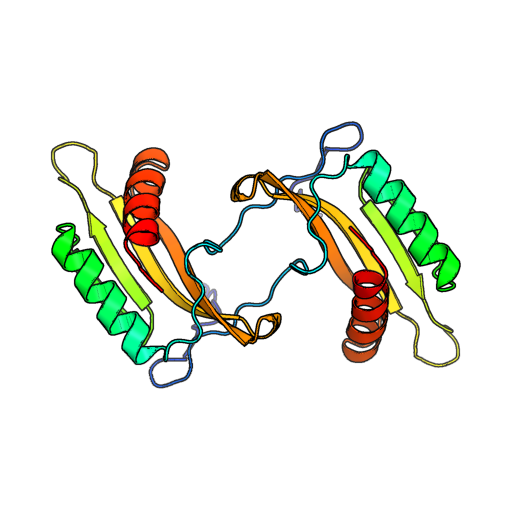33 PRO B O 1
ATOM 1182 N N . ASN B 1 34 ? -16.703 9.125 8.445 1 96.75 34 ASN B N 1
ATOM 1183 C CA . ASN B 1 34 ? -17.047 10.445 8.953 1 96.75 34 ASN B CA 1
ATOM 1184 C C . ASN B 1 34 ? -16.453 10.688 10.336 1 96.75 34 ASN B C 1
ATOM 1186 O O . ASN B 1 34 ? -16.031 11.805 10.656 1 96.75 34 ASN B O 1
ATOM 1190 N N . GLU B 1 35 ? -16.484 9.648 11.094 1 97 35 GLU B N 1
ATOM 1191 C CA . GLU B 1 35 ? -15.867 9.75 12.414 1 97 35 GLU B CA 1
ATOM 1192 C C . GLU B 1 35 ? -14.359 9.938 12.312 1 97 35 GLU B C 1
ATOM 1194 O O . GLU B 1 35 ? -13.766 10.695 13.086 1 97 35 GLU B O 1
ATOM 1199 N N . MET B 1 36 ? -13.758 9.32 11.336 1 97.31 36 MET B N 1
ATOM 1200 C CA . MET B 1 36 ? -12.32 9.477 11.117 1 97.31 36 MET B CA 1
ATOM 1201 C C . MET B 1 36 ? -11.984 10.906 10.719 1 97.31 36 MET B C 1
ATOM 1203 O O . MET B 1 36 ? -11.008 11.477 11.195 1 97.31 36 MET B O 1
ATOM 1207 N N . MET B 1 37 ? -12.852 11.414 9.883 1 97.5 37 MET B N 1
ATOM 1208 C CA . MET B 1 37 ? -12.625 12.789 9.438 1 97.5 37 MET B CA 1
ATOM 1209 C C . MET B 1 37 ? -12.664 13.75 10.617 1 97.5 37 MET B C 1
ATOM 1211 O O . MET B 1 37 ? -11.867 14.688 10.688 1 97.5 37 MET B O 1
ATOM 1215 N N . LYS B 1 38 ? -13.602 13.492 11.57 1 97.5 38 LYS B N 1
ATOM 1216 C CA . LYS B 1 38 ? -13.711 14.328 12.758 1 97.5 38 LYS B CA 1
ATOM 1217 C C . LYS B 1 38 ? -12.461 14.211 13.625 1 97.5 38 LYS B C 1
ATOM 1219 O O . LYS B 1 38 ? -11.922 15.219 14.086 1 97.5 38 LYS B O 1
ATOM 1224 N N . GLU B 1 39 ? -12.039 12.961 13.758 1 97.25 39 GLU B N 1
ATOM 1225 C CA . GLU B 1 39 ? -10.844 12.727 14.562 1 97.25 39 GLU B CA 1
ATOM 1226 C C . GLU B 1 39 ? -9.625 13.391 13.938 1 97.25 39 GLU B C 1
ATOM 1228 O O . GLU B 1 39 ? -8.797 13.969 14.641 1 97.25 39 GLU B O 1
ATOM 1233 N N . ILE B 1 40 ? -9.523 13.336 12.633 1 97.69 40 ILE B N 1
ATOM 1234 C CA . ILE B 1 40 ? -8.414 13.953 11.914 1 97.69 40 ILE B CA 1
ATOM 1235 C C . ILE B 1 40 ? -8.422 15.461 12.148 1 97.69 40 ILE B C 1
ATOM 1237 O O . ILE B 1 40 ? -7.383 16.062 12.438 1 97.69 40 ILE B O 1
ATOM 1241 N N . GLY B 1 41 ? -9.602 16.031 12.008 1 98.12 41 GLY B N 1
ATOM 1242 C CA . GLY B 1 41 ? -9.719 17.453 12.258 1 98.12 41 GLY B CA 1
ATOM 1243 C C . GLY B 1 41 ? -9.25 17.859 13.641 1 98.12 41 GLY B C 1
ATOM 1244 O O . GLY B 1 41 ? -8.562 18.859 13.797 1 98.12 41 GLY B O 1
ATOM 1245 N N . LYS B 1 42 ? -9.609 17.078 14.633 1 98.19 42 LYS B N 1
ATOM 1246 C CA . LYS B 1 42 ? -9.219 17.359 16 1 98.19 42 LYS B CA 1
ATOM 1247 C C . LYS B 1 42 ? -7.699 17.344 16.156 1 98.19 42 LYS B C 1
ATOM 1249 O O . LYS B 1 42 ? -7.121 18.234 16.797 1 98.19 42 LYS B O 1
ATOM 1254 N N . VAL B 1 43 ? -7.098 16.344 15.578 1 98.19 43 VAL B N 1
ATOM 1255 C CA . VAL B 1 43 ? -5.656 16.188 15.719 1 98.19 43 VAL B CA 1
ATOM 1256 C C . VAL B 1 43 ? -4.93 17.297 14.977 1 98.19 43 VAL B C 1
ATOM 1258 O O . VAL B 1 43 ? -3.932 17.828 15.469 1 98.19 43 VAL B O 1
ATOM 1261 N N . LEU B 1 44 ? -5.445 17.641 13.812 1 98.31 44 LEU B N 1
ATOM 1262 C CA . LEU B 1 44 ? -4.852 18.734 13.055 1 98.31 44 LEU B CA 1
ATOM 1263 C C . LEU B 1 44 ? -4.938 20.047 13.828 1 98.31 44 LEU B C 1
ATOM 1265 O O . LEU B 1 44 ? -3.957 20.781 13.922 1 98.31 44 LEU B O 1
ATOM 1269 N N . ASP B 1 45 ? -6.094 20.328 14.461 1 98.31 45 ASP B N 1
ATOM 1270 C CA . ASP B 1 45 ? -6.289 21.516 15.273 1 98.31 45 ASP B CA 1
ATOM 1271 C C . ASP B 1 45 ? -5.332 21.547 16.453 1 98.31 45 ASP B C 1
ATOM 1273 O O . ASP B 1 45 ? -4.707 22.562 16.75 1 98.31 45 ASP B O 1
ATOM 1277 N N . ALA B 1 46 ? -5.156 20.438 17.062 1 98.12 46 ALA B N 1
ATOM 1278 C CA . ALA B 1 46 ? -4.309 20.344 18.25 1 98.12 46 ALA B CA 1
ATOM 1279 C C . ALA B 1 46 ? -2.842 20.547 17.891 1 98.12 46 ALA B C 1
ATOM 1281 O O . ALA B 1 46 ? -2.021 20.859 18.766 1 98.12 46 ALA B O 1
ATOM 1282 N N . ASN B 1 47 ? -2.506 20.375 16.578 1 97.5 47 ASN B N 1
ATOM 1283 C CA . ASN B 1 47 ? -1.123 20.547 16.141 1 97.5 47 ASN B CA 1
ATOM 1284 C C . ASN B 1 47 ? -0.94 21.812 15.312 1 97.5 47 ASN B C 1
ATOM 1286 O O . ASN B 1 47 ? 0.034 21.938 14.57 1 97.5 47 ASN B O 1
ATOM 1290 N N . ASN B 1 48 ? -1.87 22.703 15.391 1 96.81 48 ASN B N 1
ATOM 1291 C CA . ASN B 1 48 ? -1.811 24.016 14.75 1 96.81 48 ASN B CA 1
ATOM 1292 C C . ASN B 1 48 ? -1.646 23.891 13.242 1 96.81 48 ASN B C 1
ATOM 1294 O O . ASN B 1 48 ? -0.875 24.641 12.633 1 96.81 48 ASN B O 1
ATOM 1298 N N . CYS B 1 49 ? -2.316 22.875 12.711 1 97.88 49 CYS B N 1
ATOM 1299 C CA . CYS B 1 49 ? -2.355 22.75 11.258 1 97.88 49 CYS B CA 1
ATOM 1300 C C . CYS B 1 49 ? -3.615 23.391 10.688 1 97.88 49 CYS B C 1
ATOM 1302 O O . CYS B 1 49 ? -4.715 23.172 11.203 1 97.88 49 CYS B O 1
ATOM 1304 N N . GLU B 1 50 ? -3.426 24.234 9.672 1 97.5 50 GLU B N 1
ATOM 1305 C CA . GLU B 1 50 ? -4.586 24.703 8.914 1 97.5 50 GLU B CA 1
ATOM 1306 C C . GLU B 1 50 ? -5.113 23.609 7.996 1 97.5 50 GLU B C 1
ATOM 1308 O O . GLU B 1 50 ? -4.332 22.844 7.418 1 97.5 50 GLU B O 1
ATOM 1313 N N . HIS B 1 51 ? -6.402 23.469 7.988 1 98.44 51 HIS B N 1
ATOM 1314 C CA . HIS B 1 51 ? -6.945 22.438 7.098 1 98.44 51 HIS B CA 1
ATOM 1315 C C . HIS B 1 51 ? -8.281 22.875 6.508 1 98.44 51 HIS B C 1
ATOM 1317 O O . HIS B 1 51 ? -9.031 23.625 7.137 1 98.44 51 HIS B O 1
ATOM 1323 N N . GLU B 1 52 ? -8.391 22.484 5.238 1 97.5 52 GLU B N 1
ATOM 1324 C CA . GLU B 1 52 ? -9.617 22.766 4.492 1 97.5 52 GLU B CA 1
ATOM 1325 C C . GLU B 1 52 ? -10.094 21.531 3.732 1 97.5 52 GLU B C 1
ATOM 1327 O O . GLU B 1 52 ? -9.289 20.781 3.18 1 97.5 52 GLU B O 1
ATOM 1332 N N . GLY B 1 53 ? -11.43 21.344 3.734 1 95.56 53 GLY B N 1
ATOM 1333 C CA . GLY B 1 53 ? -12.008 20.25 2.973 1 95.56 53 GLY B CA 1
ATOM 1334 C C . GLY B 1 53 ? -11.922 20.453 1.473 1 95.56 53 GLY B C 1
ATOM 1335 O O . GLY B 1 53 ? -12.398 21.469 0.949 1 95.56 53 GLY B O 1
ATOM 1336 N N . ARG B 1 54 ? -11.367 19.578 0.789 1 91.56 54 ARG B N 1
ATOM 1337 C CA . ARG B 1 54 ? -11.312 19.609 -0.669 1 91.56 54 ARG B CA 1
ATOM 1338 C C . ARG B 1 54 ? -12.367 18.703 -1.273 1 91.56 54 ARG B C 1
ATOM 1340 O O . ARG B 1 54 ? -13.023 19.062 -2.254 1 91.56 54 ARG B O 1
ATOM 1347 N N . GLU B 1 55 ? -12.492 17.5 -0.736 1 93.75 55 GLU B N 1
ATOM 1348 C CA . GLU B 1 55 ? -13.539 16.516 -1.011 1 93.75 55 GLU B CA 1
ATOM 1349 C C . GLU B 1 55 ? -14.086 15.93 0.282 1 93.75 55 GLU B C 1
ATOM 1351 O O . GLU B 1 55 ? -13.562 16.188 1.366 1 93.75 55 GLU B O 1
ATOM 1356 N N . ARG B 1 56 ? -15.156 15.273 0.122 1 95.5 56 ARG B N 1
ATOM 1357 C CA . ARG B 1 56 ? -15.852 14.773 1.309 1 95.5 56 ARG B CA 1
ATOM 1358 C C . ARG B 1 56 ? -14.875 14.109 2.275 1 95.5 56 ARG B C 1
ATOM 1360 O O . ARG B 1 56 ? -14.961 14.312 3.488 1 95.5 56 ARG B O 1
ATOM 1367 N N . TYR B 1 57 ? -13.93 13.359 1.812 1 97.25 57 TYR B N 1
ATOM 1368 C CA . TYR B 1 57 ? -13.039 12.617 2.697 1 97.25 57 TYR B CA 1
ATOM 1369 C C . TYR B 1 57 ? -11.586 13.031 2.48 1 97.25 57 TYR B C 1
ATOM 1371 O O . TYR B 1 57 ? -10.672 12.266 2.771 1 97.25 57 TYR B O 1
ATOM 1379 N N . MET B 1 58 ? -11.375 14.25 1.947 1 97.19 58 MET B N 1
ATOM 1380 C CA . MET B 1 58 ? -10.023 14.75 1.705 1 97.19 58 MET B CA 1
ATOM 1381 C C . MET B 1 58 ? -9.859 16.172 2.236 1 97.19 58 MET B C 1
ATOM 1383 O O . MET B 1 58 ? -10.68 17.031 1.952 1 97.19 58 MET B O 1
ATOM 1387 N N . LEU B 1 59 ? -8.766 16.359 2.936 1 98.19 59 LEU B N 1
ATOM 1388 C CA . LEU B 1 59 ? -8.406 17.656 3.486 1 98.19 59 LEU B CA 1
ATOM 1389 C C . LEU B 1 59 ? -7.113 18.172 2.865 1 98.19 59 LEU B C 1
ATOM 1391 O O . LEU B 1 59 ? -6.199 17.406 2.584 1 98.19 59 LEU B O 1
ATOM 1395 N N . PHE B 1 60 ? -7.113 19.453 2.59 1 98.31 60 PHE B N 1
ATOM 1396 C CA . PHE B 1 60 ? -5.875 20.172 2.316 1 98.31 60 PHE B CA 1
ATOM 1397 C C . PHE B 1 60 ? -5.316 20.797 3.592 1 98.31 60 PHE B C 1
ATOM 1399 O O . PHE B 1 60 ? -6.016 21.531 4.281 1 98.31 60 PHE B O 1
ATOM 1406 N N . CYS B 1 61 ? -4.055 20.438 3.91 1 98.56 61 CYS B N 1
ATOM 1407 C CA . CYS B 1 61 ? -3.48 20.812 5.199 1 98.56 61 CYS B CA 1
ATOM 1408 C C . CYS B 1 61 ? -2.219 21.656 5.016 1 98.56 61 CYS B C 1
ATOM 1410 O O . CYS B 1 61 ? -1.513 21.5 4.016 1 98.56 61 CYS B O 1
ATOM 1412 N N . MET B 1 62 ? -1.974 22.469 5.949 1 97.62 62 MET B N 1
ATOM 1413 C CA . MET B 1 62 ? -0.788 23.328 5.953 1 97.62 62 MET B CA 1
ATOM 1414 C C . MET B 1 62 ? -0.228 23.469 7.363 1 97.62 62 MET B C 1
ATOM 1416 O O . MET B 1 62 ? -0.985 23.625 8.32 1 97.62 62 MET B O 1
ATOM 1420 N N . HIS B 1 63 ? 1.025 23.391 7.406 1 97.56 63 HIS B N 1
ATOM 1421 C CA . HIS B 1 63 ? 1.72 23.609 8.672 1 97.56 63 HIS B CA 1
ATOM 1422 C C . HIS B 1 63 ? 3.033 24.359 8.461 1 97.56 63 HIS B C 1
ATOM 1424 O O . HIS B 1 63 ? 3.752 24.094 7.492 1 97.56 63 HIS B O 1
ATOM 1430 N N . GLY B 1 64 ? 3.365 25.156 9.367 1 93.5 64 GLY B N 1
ATOM 1431 C CA . GLY B 1 64 ? 4.637 25.859 9.336 1 93.5 64 GLY B CA 1
ATOM 1432 C C . GLY B 1 64 ? 4.5 27.344 9.008 1 93.5 64 GLY B C 1
ATOM 1433 O O . GLY B 1 64 ? 3.385 27.859 8.914 1 93.5 64 GLY B O 1
ATOM 1434 N N . ASP B 1 65 ? 5.691 28.062 9.039 1 86.75 65 ASP B N 1
ATOM 1435 C CA . ASP B 1 65 ? 5.785 29.5 8.805 1 86.75 65 ASP B CA 1
ATOM 1436 C C . ASP B 1 65 ? 6.336 29.781 7.41 1 86.75 65 ASP B C 1
ATOM 1438 O O . ASP B 1 65 ? 7.488 29.469 7.109 1 86.75 65 ASP B O 1
ATOM 1442 N N . PRO B 1 66 ? 5.52 30.391 6.539 1 82.12 66 PRO B N 1
ATOM 1443 C CA . PRO B 1 66 ? 5.98 30.672 5.18 1 82.12 66 PRO B CA 1
ATOM 1444 C C . PRO B 1 66 ? 7.25 31.516 5.156 1 82.12 66 PRO B C 1
ATOM 1446 O O . PRO B 1 66 ? 8.016 31.469 4.188 1 82.12 66 PRO B O 1
ATOM 1449 N N . THR B 1 67 ? 7.512 32.281 6.238 1 85.5 67 THR B N 1
ATOM 1450 C CA . THR B 1 67 ? 8.664 33.188 6.297 1 85.5 67 THR B CA 1
ATOM 1451 C C . THR B 1 67 ? 9.922 32.406 6.703 1 85.5 67 THR B C 1
ATOM 1453 O O . THR B 1 67 ? 11.039 32.906 6.555 1 85.5 67 THR B O 1
ATOM 1456 N N . LYS B 1 68 ? 9.898 31.172 7.32 1 82.31 68 LYS B N 1
ATOM 1457 C CA . LYS B 1 68 ? 11.016 30.406 7.871 1 82.31 68 LYS B CA 1
ATOM 1458 C C . LYS B 1 68 ? 11.352 29.203 6.992 1 82.31 68 LYS B C 1
ATOM 1460 O O . LYS B 1 68 ? 12.25 28.422 7.312 1 82.31 68 LYS B O 1
ATOM 1465 N N . ASP B 1 69 ? 10.883 29.125 5.871 1 81.75 69 ASP B N 1
ATOM 1466 C CA . ASP B 1 69 ? 11.133 28.062 4.91 1 81.75 69 ASP B CA 1
ATOM 1467 C C . ASP B 1 69 ? 10.75 26.703 5.496 1 81.75 69 ASP B C 1
ATOM 1469 O O . ASP B 1 69 ? 11.484 25.719 5.332 1 81.75 69 ASP B O 1
ATOM 1473 N N . ASN B 1 70 ? 9.797 26.578 6.355 1 88.75 70 ASN B N 1
ATOM 1474 C CA . ASN B 1 70 ? 9.383 25.297 6.938 1 88.75 70 ASN B CA 1
ATOM 1475 C C . ASN B 1 70 ? 7.914 25 6.637 1 88.75 70 ASN B C 1
ATOM 1477 O O . ASN B 1 70 ? 7.312 24.141 7.27 1 88.75 70 ASN B O 1
ATOM 1481 N N . LEU B 1 71 ? 7.453 25.75 5.656 1 94.75 71 LEU B N 1
ATOM 1482 C CA . LEU B 1 71 ? 6.059 25.531 5.289 1 94.75 71 LEU B CA 1
ATOM 1483 C C . LEU B 1 71 ? 5.887 24.219 4.527 1 94.75 71 LEU B C 1
ATOM 1485 O O . LEU B 1 71 ? 6.656 23.938 3.609 1 94.75 71 LEU B O 1
ATOM 1489 N N . VAL B 1 72 ? 4.906 23.484 5.055 1 96.69 72 VAL B N 1
ATOM 1490 C CA . VAL B 1 72 ? 4.562 22.25 4.352 1 96.69 72 VAL B CA 1
ATOM 1491 C C . VAL B 1 72 ? 3.066 22.234 4.055 1 96.69 72 VAL B C 1
ATOM 1493 O O . VAL B 1 72 ? 2.252 22.594 4.906 1 96.69 72 VAL B O 1
ATOM 1496 N N . GLN B 1 73 ? 2.777 21.828 2.789 1 97.56 73 GLN B N 1
ATOM 1497 C CA . GLN B 1 73 ? 1.401 21.594 2.373 1 97.56 73 GLN B CA 1
ATOM 1498 C C . GLN B 1 73 ? 1.197 20.125 1.978 1 97.56 73 GLN B C 1
ATOM 1500 O O . GLN B 1 73 ? 2.066 19.531 1.348 1 97.56 73 GLN B O 1
ATOM 1505 N N . TRP B 1 74 ? 0.082 19.5 2.455 1 96.44 74 TRP B N 1
ATOM 1506 C CA . TRP B 1 74 ? -0.187 18.109 2.094 1 96.44 74 TRP B CA 1
ATOM 1507 C C . TRP B 1 74 ? -1.687 17.828 2.078 1 96.44 74 TRP B C 1
ATOM 1509 O O . TRP B 1 74 ? -2.484 18.672 2.502 1 96.44 74 TRP B O 1
ATOM 1519 N N . GLU B 1 75 ? -2.002 16.719 1.555 1 96.5 75 GLU B N 1
ATOM 1520 C CA . GLU B 1 75 ? -3.371 16.203 1.544 1 96.5 75 GLU B CA 1
ATOM 1521 C C . GLU B 1 75 ? -3.514 14.984 2.445 1 96.5 75 GLU B C 1
ATOM 1523 O O . GLU B 1 75 ? -2.615 14.141 2.506 1 96.5 75 GLU B O 1
ATOM 1528 N N . MET B 1 76 ? -4.613 14.969 3.137 1 96.31 76 MET B N 1
ATOM 1529 C CA . MET B 1 76 ? -5.039 13.773 3.865 1 96.31 76 MET B CA 1
ATOM 1530 C C . MET B 1 76 ? -6.359 13.242 3.318 1 96.31 76 MET B C 1
ATOM 1532 O O . MET B 1 76 ? -7.312 14 3.139 1 96.31 76 MET B O 1
ATOM 1536 N N . GLU B 1 77 ? -6.352 11.938 3.084 1 94.88 77 GLU B N 1
ATOM 1537 C CA . GLU B 1 77 ? -7.551 11.336 2.506 1 94.88 77 GLU B CA 1
ATOM 1538 C C . GLU B 1 77 ? -7.914 10.031 3.213 1 94.88 77 GLU B C 1
ATOM 1540 O O . GLU B 1 77 ? -7.07 9.148 3.369 1 94.88 77 GLU B O 1
ATOM 1545 N N . VAL B 1 78 ? -9.133 9.977 3.684 1 96.06 78 VAL B N 1
ATOM 1546 C CA . VAL B 1 78 ? -9.648 8.703 4.188 1 96.06 78 VAL B CA 1
ATOM 1547 C C . VAL B 1 78 ? -10.047 7.809 3.016 1 96.06 78 VAL B C 1
ATOM 1549 O O . VAL B 1 78 ? -10.797 8.234 2.131 1 96.06 78 VAL B O 1
ATOM 1552 N N . CYS B 1 79 ? -9.484 6.664 2.994 1 93.44 79 CYS B N 1
ATOM 1553 C CA . CYS B 1 79 ? -9.742 5.707 1.921 1 93.44 79 CYS B CA 1
ATOM 1554 C C . CYS B 1 79 ? -10.188 4.363 2.482 1 93.44 79 CYS B C 1
ATOM 1556 O O . CYS B 1 79 ? -9.906 4.047 3.641 1 93.44 79 CYS B O 1
ATOM 1558 N N . LYS B 1 80 ? -10.914 3.641 1.626 1 92.25 80 LYS B N 1
ATOM 1559 C CA . LYS B 1 80 ? -11.234 2.252 1.937 1 92.25 80 LYS B CA 1
ATOM 1560 C C . LYS B 1 80 ? -10.109 1.316 1.505 1 92.25 80 LYS B C 1
ATOM 1562 O O . LYS B 1 80 ? -9.523 1.499 0.438 1 92.25 80 LYS B O 1
ATOM 1567 N N . LEU B 1 81 ? -9.82 0.393 2.41 1 84.19 81 LEU B N 1
ATOM 1568 C CA . LEU B 1 81 ? -8.891 -0.686 2.1 1 84.19 81 LEU B CA 1
ATOM 1569 C C . LEU B 1 81 ? -9.617 -2.021 1.993 1 84.19 81 LEU B C 1
ATOM 1571 O O . LEU B 1 81 ? -9.68 -2.779 2.963 1 84.19 81 LEU B O 1
ATOM 1575 N N . PRO B 1 82 ? -10.141 -2.324 0.792 1 80.88 82 PRO B N 1
ATOM 1576 C CA . PRO B 1 82 ? -11.055 -3.457 0.659 1 80.88 82 PRO B CA 1
ATOM 1577 C C . PRO B 1 82 ? -10.43 -4.781 1.086 1 80.88 82 PRO B C 1
ATOM 1579 O O . PRO B 1 82 ? -11.102 -5.621 1.687 1 80.88 82 PRO B O 1
ATOM 1582 N N . ARG B 1 83 ? -9.211 -4.914 0.87 1 70.75 83 ARG B N 1
ATOM 1583 C CA . ARG B 1 83 ? -8.57 -6.184 1.185 1 70.75 83 ARG B CA 1
ATOM 1584 C C . ARG B 1 83 ? -8.461 -6.383 2.691 1 70.75 83 ARG B C 1
ATOM 1586 O O . ARG B 1 83 ? -8.453 -7.52 3.174 1 70.75 83 ARG B O 1
ATOM 1593 N N . LEU B 1 84 ? -8.383 -5.379 3.428 1 73.19 84 LEU B N 1
ATOM 1594 C CA . LEU B 1 84 ? -8.227 -5.438 4.879 1 73.19 84 LEU B CA 1
ATOM 1595 C C . LEU B 1 84 ? -9.562 -5.203 5.574 1 73.19 84 LEU B C 1
ATOM 1597 O O . LEU B 1 84 ? -9.672 -5.359 6.797 1 73.19 84 LEU B O 1
ATOM 1601 N N . SER B 1 85 ? -10.5 -4.875 4.805 1 81.94 85 SER B N 1
ATOM 1602 C CA . SER B 1 85 ? -11.781 -4.465 5.359 1 81.94 85 SER B CA 1
ATOM 1603 C C . SER B 1 85 ? -11.609 -3.332 6.371 1 81.94 85 SER B C 1
ATOM 1605 O O . SER B 1 85 ? -12.219 -3.354 7.441 1 81.94 85 SER B O 1
ATOM 1607 N N . LEU B 1 86 ? -10.758 -2.484 6.117 1 88.56 86 LEU B N 1
ATOM 1608 C CA . LEU B 1 86 ? -10.445 -1.344 6.973 1 88.56 86 LEU B CA 1
ATOM 1609 C C . LEU B 1 86 ? -10.453 -0.046 6.172 1 88.56 86 LEU B C 1
ATOM 1611 O O . LEU B 1 86 ? -10.516 -0.072 4.938 1 88.56 86 LEU B O 1
ATOM 1615 N N . ASN B 1 87 ? -10.516 1.063 6.914 1 92.38 87 ASN B N 1
ATOM 1616 C CA . ASN B 1 87 ? -10.219 2.381 6.367 1 92.38 87 ASN B CA 1
ATOM 1617 C C . ASN B 1 87 ? -8.781 2.799 6.668 1 92.38 87 ASN B C 1
ATOM 1619 O O . ASN B 1 87 ? -8.188 2.344 7.652 1 92.38 87 ASN B O 1
ATOM 1623 N N . GLY B 1 88 ? -8.234 3.588 5.77 1 92.31 88 GLY B N 1
ATOM 1624 C CA . GLY B 1 88 ? -6.918 4.164 5.98 1 92.31 88 GLY B CA 1
ATOM 1625 C C . GLY B 1 88 ? -6.859 5.648 5.676 1 92.31 88 GLY B C 1
ATOM 1626 O O . GLY B 1 88 ? -7.84 6.23 5.211 1 92.31 88 GLY B O 1
ATOM 1627 N N . VAL B 1 89 ? -5.828 6.203 6.082 1 93.81 89 VAL B N 1
ATOM 1628 C CA . VAL B 1 89 ? -5.602 7.613 5.781 1 93.81 89 VAL B CA 1
ATOM 1629 C C . VAL B 1 89 ? -4.375 7.758 4.879 1 93.81 89 VAL B C 1
ATOM 1631 O O . VAL B 1 89 ? -3.289 7.285 5.219 1 93.81 89 VAL B O 1
ATOM 1634 N N . ARG B 1 90 ? -4.52 8.359 3.736 1 91.38 90 ARG B N 1
ATOM 1635 C CA . ARG B 1 90 ? -3.43 8.664 2.812 1 91.38 90 ARG B CA 1
ATOM 1636 C C . ARG B 1 90 ? -2.895 10.07 3.043 1 91.38 90 ARG B C 1
ATOM 1638 O O . ARG B 1 90 ? -3.67 11.016 3.225 1 91.38 90 ARG B O 1
ATOM 1645 N N . PHE B 1 91 ? -1.579 10.164 3.182 1 92.5 91 PHE B N 1
ATOM 1646 C CA . PHE B 1 91 ? -0.878 11.445 3.234 1 92.5 91 PHE B CA 1
ATOM 1647 C C . PHE B 1 91 ? -0.158 11.719 1.919 1 92.5 91 PHE B C 1
ATOM 1649 O O . PHE B 1 91 ? 0.612 10.883 1.439 1 92.5 91 PHE B O 1
ATOM 1656 N N . LYS B 1 92 ? -0.429 12.875 1.293 1 91.5 92 LYS B N 1
ATOM 1657 C CA . LYS B 1 92 ? 0.248 13.242 0.053 1 91.5 92 LYS B CA 1
ATOM 1658 C C . LYS B 1 92 ? 0.851 14.641 0.149 1 91.5 92 LYS B C 1
ATOM 1660 O O . LYS B 1 92 ? 0.123 15.633 0.256 1 91.5 92 LYS B O 1
ATOM 1665 N N . ARG B 1 93 ? 2.152 14.656 0.019 1 93.5 93 ARG B N 1
ATOM 1666 C CA . ARG B 1 93 ? 2.85 15.938 0.053 1 93.5 93 ARG B CA 1
ATOM 1667 C C . ARG B 1 93 ? 2.525 16.766 -1.183 1 93.5 93 ARG B C 1
ATOM 1669 O O . ARG B 1 93 ? 2.566 16.266 -2.307 1 93.5 93 ARG B O 1
ATOM 1676 N N . ILE B 1 94 ? 2.211 17.984 -0.969 1 95.94 94 ILE B N 1
ATOM 1677 C CA . ILE B 1 94 ? 1.949 18.906 -2.07 1 95.94 94 ILE B CA 1
ATOM 1678 C C . ILE B 1 94 ? 3.129 19.859 -2.234 1 95.94 94 ILE B C 1
ATOM 1680 O O . ILE B 1 94 ? 3.629 20.062 -3.344 1 95.94 94 ILE B O 1
ATOM 1684 N N . SER B 1 95 ? 3.656 20.453 -1.07 1 95.06 95 SER B N 1
ATOM 1685 C CA . SER B 1 95 ? 4.789 21.375 -1.1 1 95.06 95 SER B CA 1
ATOM 1686 C C . SER B 1 95 ? 5.551 21.344 0.22 1 95.06 95 SER B C 1
ATOM 1688 O O . SER B 1 95 ? 5.082 20.781 1.206 1 95.06 95 SER B O 1
ATOM 1690 N N . GLY B 1 96 ? 6.812 21.922 0.206 1 94.75 96 GLY B N 1
ATOM 1691 C CA . GLY B 1 96 ? 7.715 21.859 1.346 1 94.75 96 GLY B CA 1
ATOM 1692 C C . GLY B 1 96 ? 8.734 20.75 1.239 1 94.75 96 GLY B C 1
ATOM 1693 O O . GLY B 1 96 ? 8.664 19.906 0.334 1 94.75 96 GLY B O 1
ATOM 1694 N N . THR B 1 97 ? 9.617 20.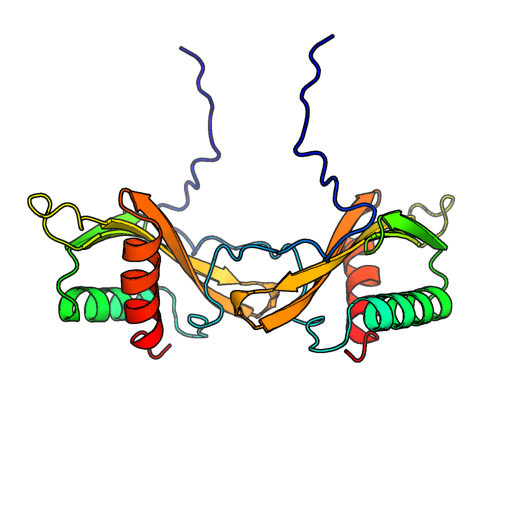812 2.186 1 92.81 97 THR B N 1
ATOM 1695 C CA . THR B 1 97 ? 10.672 19.812 2.131 1 92.81 97 THR B CA 1
ATOM 1696 C C . THR B 1 97 ? 10.141 18.453 2.557 1 92.81 97 THR B C 1
ATOM 1698 O O . THR B 1 97 ? 9.227 18.359 3.385 1 92.81 97 THR B O 1
ATOM 1701 N N . SER B 1 98 ? 10.742 17.344 1.96 1 90.75 98 SER B N 1
ATOM 1702 C CA . SER B 1 98 ? 10.344 15.977 2.295 1 90.75 98 SER B CA 1
ATOM 1703 C C . SER B 1 98 ? 10.5 15.703 3.787 1 90.75 98 SER B C 1
ATOM 1705 O O . SER B 1 98 ? 9.664 15.031 4.395 1 90.75 98 SER B O 1
ATOM 1707 N N . ILE B 1 99 ? 11.57 16.25 4.27 1 90.25 99 ILE B N 1
ATOM 1708 C CA . ILE B 1 99 ? 11.867 16.016 5.676 1 90.25 99 ILE B CA 1
ATOM 1709 C C . ILE B 1 99 ? 10.797 16.672 6.551 1 90.25 99 ILE B C 1
ATOM 1711 O O . ILE B 1 99 ? 10.281 16.047 7.484 1 90.25 99 ILE B O 1
ATOM 1715 N N . ALA B 1 100 ? 10.477 17.906 6.227 1 91.62 100 ALA B N 1
ATOM 1716 C CA . ALA B 1 100 ? 9.445 18.609 6.992 1 91.62 100 ALA B CA 1
ATOM 1717 C C . ALA B 1 100 ? 8.094 17.891 6.871 1 91.62 100 ALA B C 1
ATOM 1719 O O . ALA B 1 100 ? 7.383 17.734 7.863 1 91.62 100 ALA B O 1
ATOM 1720 N N . PHE B 1 101 ? 7.777 17.406 5.727 1 92.25 101 PHE B N 1
ATOM 1721 C CA . PHE B 1 101 ? 6.543 16.656 5.512 1 92.25 101 PHE B CA 1
ATOM 1722 C C . PHE B 1 101 ? 6.527 15.383 6.344 1 92.25 101 PHE B C 1
ATOM 1724 O O . PHE B 1 101 ? 5.543 15.094 7.031 1 92.25 101 PHE B O 1
ATOM 1731 N N . LYS B 1 102 ? 7.535 14.633 6.246 1 88.69 102 LYS B N 1
ATOM 1732 C CA . LYS B 1 102 ? 7.602 13.375 6.984 1 88.69 102 LYS B CA 1
ATOM 1733 C C . LYS B 1 102 ? 7.422 13.602 8.484 1 88.69 102 LYS B C 1
ATOM 1735 O O . LYS B 1 102 ? 6.734 12.836 9.156 1 88.69 102 LYS B O 1
ATOM 1740 N N . ASN B 1 103 ? 8.039 14.68 8.977 1 90.81 103 ASN B N 1
ATOM 1741 C CA . ASN B 1 103 ? 7.965 14.977 10.398 1 90.81 103 ASN B CA 1
ATOM 1742 C C . ASN B 1 103 ? 6.535 15.281 10.836 1 90.81 103 ASN B C 1
ATOM 1744 O O . ASN B 1 103 ? 6.047 14.711 11.812 1 90.81 103 ASN B O 1
ATOM 1748 N N . ILE B 1 104 ? 5.94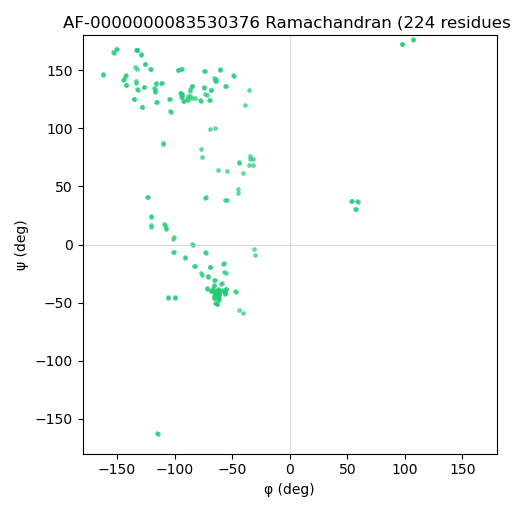1 16.156 10.117 1 93.69 104 ILE B N 1
ATOM 1749 C CA . ILE B 1 104 ? 4.594 16.531 10.523 1 93.69 104 ILE B CA 1
ATOM 1750 C C . ILE B 1 104 ? 3.621 15.398 10.242 1 93.69 104 ILE B C 1
ATOM 1752 O O . ILE B 1 104 ? 2.711 15.141 11.039 1 93.69 104 ILE B O 1
ATOM 1756 N N . ALA B 1 105 ? 3.795 14.688 9.141 1 92.12 105 ALA B N 1
ATOM 1757 C CA . ALA B 1 105 ? 2.947 13.539 8.828 1 92.12 105 ALA B CA 1
ATOM 1758 C C . ALA B 1 105 ? 3.074 12.453 9.891 1 92.12 105 ALA B C 1
ATOM 1760 O O . ALA B 1 105 ? 2.072 11.883 10.328 1 92.12 105 ALA B O 1
ATOM 1761 N N . SER B 1 106 ? 4.258 12.172 10.336 1 89.56 106 SER B N 1
ATOM 1762 C CA . SER B 1 106 ? 4.488 11.172 11.375 1 89.56 106 SER B CA 1
ATOM 1763 C C . SER B 1 106 ? 3.857 11.586 12.695 1 89.56 106 SER B C 1
ATOM 1765 O O . SER B 1 106 ? 3.254 10.766 13.391 1 89.56 106 SER B O 1
ATOM 1767 N N . LYS B 1 107 ? 3.977 12.797 12.992 1 93.25 107 LYS B N 1
ATOM 1768 C CA . LYS B 1 107 ? 3.379 13.297 14.227 1 93.25 107 LYS B CA 1
ATOM 1769 C C . LYS B 1 107 ? 1.86 13.141 14.203 1 93.25 107 LYS B C 1
ATOM 1771 O O . LYS B 1 107 ? 1.272 12.617 15.156 1 93.25 107 LYS B O 1
ATOM 1776 N N . ILE B 1 108 ? 1.248 13.523 13.094 1 94.75 108 ILE B N 1
ATOM 1777 C CA . ILE B 1 108 ? -0.2 13.43 12.953 1 94.75 108 ILE B CA 1
ATOM 1778 C C . ILE B 1 108 ? -0.632 11.969 13.016 1 94.75 108 ILE B C 1
ATOM 1780 O O . ILE B 1 108 ? -1.568 11.617 13.734 1 94.75 108 ILE B O 1
ATOM 1784 N N . ALA B 1 109 ? 0.037 11.141 12.383 1 92.69 109 ALA B N 1
ATOM 1785 C CA . ALA B 1 109 ? -0.299 9.719 12.352 1 92.69 109 ALA B CA 1
ATOM 1786 C C . ALA B 1 109 ? -0.221 9.109 13.75 1 92.69 109 ALA B C 1
ATOM 1788 O O . ALA B 1 109 ? -1.096 8.336 14.141 1 92.69 109 ALA B O 1
ATOM 1789 N N . ASN B 1 110 ? 0.771 9.438 14.445 1 90.62 110 ASN B N 1
ATOM 1790 C CA . ASN B 1 110 ? 0.979 8.898 15.789 1 90.62 110 ASN B CA 1
ATOM 1791 C C . ASN B 1 110 ? -0.12 9.344 16.75 1 90.62 110 ASN B C 1
ATOM 1793 O O . ASN B 1 110 ? -0.501 8.594 17.656 1 90.62 110 ASN B O 1
ATOM 1797 N N . GLU B 1 111 ? -0.562 10.43 16.453 1 94.31 111 GLU B N 1
ATOM 1798 C CA . GLU B 1 111 ? -1.543 10.984 17.391 1 94.31 111 GLU B CA 1
ATOM 1799 C C . GLU B 1 111 ? -2.963 10.586 16.984 1 94.31 111 GLU B C 1
ATOM 1801 O O . GLU B 1 111 ? -3.898 10.742 17.781 1 94.31 111 GLU B O 1
ATOM 1806 N N . LEU B 1 112 ? -3.047 10.023 15.719 1 92.19 112 LEU B N 1
ATOM 1807 C CA . LEU B 1 112 ? -4.355 9.531 15.297 1 92.19 112 LEU B CA 1
ATOM 1808 C C . LEU B 1 112 ? -4.68 8.203 15.969 1 92.19 112 LEU B C 1
ATOM 1810 O O . LEU B 1 112 ? -3.914 7.238 15.852 1 92.19 112 LEU B O 1
ATOM 1814 N N . LYS B 1 113 ? -5.02 8.07 17.125 1 83.38 113 LYS B N 1
ATOM 1815 C CA . LYS B 1 113 ? -5.422 6.859 17.844 1 83.38 113 LYS B CA 1
ATOM 1816 C C . LYS B 1 113 ? -6.57 6.152 17.125 1 83.38 113 LYS B C 1
ATOM 1818 O O . LYS B 1 113 ? -7.641 5.957 17.703 1 83.38 113 LYS B O 1
ATOM 1823 N N . LEU B 1 114 ? -6.312 5.703 15.93 1 81.94 114 LEU B N 1
ATOM 1824 C CA . LEU B 1 114 ? -7.387 5.098 15.141 1 81.94 114 LEU B CA 1
ATOM 1825 C C . LEU B 1 114 ? -7.43 3.59 15.359 1 81.94 114 LEU B C 1
ATOM 1827 O O . LEU B 1 114 ? -6.422 2.98 15.727 1 81.94 114 LEU B O 1
#

Organism: Scyliorhinus torazame (NCBI:txid75743)

InterPro domains:
  IPR001772 Kinase associated domain 1 (KA1) [PF02149] (71-114)
  IPR001772 Kinase associated domain 1 (KA1) [PS50032] (65-114)
  IPR028375 KA1 domain/Ssp2, C-terminal [SSF103243] (6-114)

Foldseek 3Di:
DDCPVPPPPPQVPHDPDDDDDQFDPLFKALDDLVVLQVLLVVLCVVVVWDWDDPDPFKIWIWDDDPVVQLIWIWMWGWDADVVVRIITIGIGTDDGDPVSSVVVVVSSSVVSPD/DDCPVPPPPPQVPHDPDDDDDQFDPLFKALDDLVVLQVLLVVLCVVVVWDWDDPDPFKIWIWDDDPVVQLIWIWMWGWDADVVVRIITIGIGTDDGDPVSSVVVVVSSSVVSPD

pLDDT: mean 84.92, std 18.41, range [22.22, 98.56]

Solvent-accessible surface area (backbone atoms only — not comparable to full-atom values): 12973 Å² total; per-residue (Å²): 137,83,76,80,75,62,85,67,79,71,50,59,91,58,71,58,54,71,52,81,73,66,47,52,82,72,36,40,28,81,62,55,66,69,58,47,51,51,52,47,52,53,54,34,53,77,65,67,33,49,71,42,79,76,41,74,50,28,33,43,36,34,37,68,46,80,89,71,79,53,34,26,32,31,36,41,30,45,26,31,28,71,92,73,70,29,30,31,39,30,62,41,82,74,45,54,54,69,67,57,41,50,53,53,51,50,52,53,42,66,65,47,85,88,137,82,77,79,74,61,87,70,81,71,51,57,88,60,70,57,52,71,53,82,73,68,46,51,81,72,36,40,28,81,62,54,68,69,58,48,52,52,52,49,51,52,53,34,53,75,65,67,33,49,71,43,78,76,40,74,50,28,32,43,35,36,38,68,46,79,90,71,77,52,33,28,31,32,35,41,29,46,26,31,29,70,91,72,69,28,30,31,38,31,62,41,83,73,43,55,53,70,68,57,41,51,53,54,51,50,52,52,41,68,65,46,85,88

Radius of gyration: 20.64 Å; Cα contacts (8 Å, |Δi|>4): 389; chains: 2; bounding box: 43×61×51 Å